Protein AF-A0A9R0AST0-F1 (afdb_monomer)

Nearest PDB structures (foldseek):
  5uf8-assembly4_D  TM=5.435E-01  e=3.064E-01  Candida albicans SC5314
  8sdw-assembly1_A  TM=5.029E-01  e=1.742E-01  Homo sapiens
  1e0s-assembly1_A  TM=3.111E-01  e=1.855E-01  Homo sapiens
  4ylg-assembly1_B  TM=3.002E-01  e=4.463E-01  Entamoeba histolytica HM-1:IMSS
  1moz-assembly2_B  TM=3.018E-01  e=1.144E+00  Saccharomyces cerevisiae

Structure (mmCIF, N/CA/C/O backbone):
data_AF-A0A9R0AST0-F1
#
_entry.id   AF-A0A9R0AST0-F1
#
loop_
_atom_site.group_PDB
_atom_site.id
_atom_site.type_symbol
_atom_site.label_atom_id
_atom_site.label_alt_id
_atom_site.label_comp_id
_atom_site.label_asym_id
_atom_site.label_entity_id
_atom_site.label_seq_id
_atom_site.pdbx_PDB_ins_code
_atom_site.Cartn_x
_atom_site.Cartn_y
_atom_site.Cartn_z
_atom_site.occupancy
_atom_site.B_iso_or_equiv
_atom_site.auth_seq_id
_atom_site.auth_comp_id
_atom_site.auth_asym_id
_atom_site.auth_atom_id
_atom_site.pdbx_PDB_model_num
ATOM 1 N N . MET A 1 1 ? 65.823 15.534 19.096 1.00 45.59 1 MET A N 1
ATOM 2 C CA . MET A 1 1 ? 64.542 15.985 19.673 1.00 45.59 1 MET A CA 1
ATOM 3 C C . MET A 1 1 ? 63.883 14.774 20.295 1.00 45.59 1 MET A C 1
ATOM 5 O O . MET A 1 1 ? 63.333 13.946 19.584 1.00 45.59 1 MET A O 1
ATOM 9 N N . GLU A 1 2 ? 64.078 14.632 21.602 1.00 42.78 2 GLU A N 1
ATOM 10 C CA . GLU A 1 2 ? 63.344 13.713 22.469 1.00 42.78 2 GLU A CA 1
ATOM 11 C C . GLU A 1 2 ? 61.898 14.189 22.607 1.00 42.78 2 GLU A C 1
ATOM 13 O O . GLU A 1 2 ? 61.666 15.382 22.801 1.00 42.78 2 GLU A O 1
ATOM 18 N N . ILE A 1 3 ? 60.947 13.257 22.581 1.00 51.22 3 ILE A N 1
ATOM 19 C CA . ILE A 1 3 ? 59.681 13.426 23.291 1.00 51.22 3 ILE A CA 1
ATOM 20 C C . ILE A 1 3 ? 59.431 12.164 24.116 1.00 51.22 3 ILE A C 1
ATOM 22 O O . ILE A 1 3 ? 59.147 11.086 23.602 1.00 51.22 3 ILE A O 1
ATOM 26 N N . THR A 1 4 ? 59.620 12.315 25.421 1.00 40.03 4 THR A N 1
ATOM 27 C CA . THR A 1 4 ? 59.198 11.367 26.448 1.00 40.03 4 THR A CA 1
ATOM 28 C C . THR A 1 4 ? 57.726 11.629 26.763 1.00 40.03 4 THR A C 1
ATOM 30 O O . THR A 1 4 ? 57.331 12.775 26.979 1.00 40.03 4 THR A O 1
ATOM 33 N N . ALA A 1 5 ? 56.905 10.583 26.771 1.00 48.91 5 ALA A N 1
ATOM 34 C CA . ALA A 1 5 ? 55.546 10.624 27.294 1.00 48.91 5 ALA A CA 1
ATOM 35 C C . ALA A 1 5 ? 55.438 9.539 28.368 1.00 48.91 5 ALA A C 1
ATOM 37 O O . ALA A 1 5 ? 55.473 8.344 28.075 1.00 48.91 5 ALA A O 1
ATOM 38 N N . GLY A 1 6 ? 55.390 9.984 29.624 1.00 42.19 6 GLY A N 1
ATOM 39 C CA . GLY A 1 6 ? 55.163 9.141 30.792 1.00 42.19 6 GLY A CA 1
ATOM 40 C C . GLY A 1 6 ? 53.684 8.763 30.976 1.00 42.19 6 GLY A C 1
ATOM 41 O O . GLY A 1 6 ? 52.812 9.339 30.323 1.00 42.19 6 GLY A O 1
ATOM 42 N N . PRO A 1 7 ? 53.397 7.788 31.857 1.00 52.72 7 PRO A N 1
ATOM 43 C CA . PRO A 1 7 ? 52.193 6.967 31.801 1.00 52.72 7 PRO A CA 1
ATOM 44 C C . PRO A 1 7 ? 51.160 7.341 32.872 1.00 52.72 7 PRO A C 1
ATOM 46 O O . PRO A 1 7 ? 51.516 7.828 33.940 1.00 52.72 7 PRO A O 1
ATOM 49 N N . ALA A 1 8 ? 49.891 7.008 32.637 1.00 34.75 8 ALA A N 1
ATOM 50 C CA . ALA A 1 8 ? 48.929 6.694 33.694 1.00 34.75 8 ALA A CA 1
ATOM 51 C C . ALA A 1 8 ? 47.654 6.104 33.082 1.00 34.75 8 ALA A C 1
ATOM 53 O O . ALA A 1 8 ? 47.016 6.733 32.245 1.00 34.75 8 ALA A O 1
ATOM 54 N N . SER A 1 9 ? 47.240 4.925 33.539 1.00 45.75 9 SER A N 1
ATOM 55 C CA . SER A 1 9 ? 46.063 4.816 34.412 1.00 45.75 9 SER A CA 1
ATOM 56 C C . SER A 1 9 ? 45.643 3.352 34.525 1.00 45.75 9 SER A C 1
ATOM 58 O O . SER A 1 9 ? 45.137 2.745 33.583 1.00 45.75 9 SER A O 1
ATOM 60 N N . ALA A 1 10 ? 45.885 2.787 35.706 1.00 47.44 10 ALA A N 1
ATOM 61 C CA . ALA A 1 10 ? 45.383 1.491 36.117 1.00 47.44 10 ALA A CA 1
ATOM 62 C C . ALA A 1 10 ? 43.924 1.624 36.578 1.00 47.44 10 ALA A C 1
ATOM 64 O O . ALA A 1 10 ? 43.611 2.411 37.470 1.00 47.44 10 ALA A O 1
ATOM 65 N N . ARG A 1 11 ? 43.043 0.804 36.012 1.00 43.44 11 ARG A N 1
ATOM 66 C CA . ARG A 1 11 ? 41.749 0.410 36.586 1.00 43.44 11 ARG A CA 1
ATOM 67 C C . ARG A 1 11 ? 41.629 -1.078 36.258 1.00 43.44 11 ARG A C 1
ATOM 69 O O . ARG A 1 11 ? 41.592 -1.433 35.092 1.00 43.44 11 ARG A O 1
ATOM 76 N N . GLY A 1 12 ? 41.766 -2.004 37.197 1.00 38.84 12 GLY A N 1
ATOM 77 C CA . GLY A 1 12 ? 41.092 -2.045 38.489 1.00 38.84 12 GLY A CA 1
ATOM 78 C C . GLY A 1 12 ? 39.993 -3.093 38.357 1.00 38.84 12 GLY A C 1
ATOM 79 O O . GLY A 1 12 ? 38.861 -2.752 38.036 1.00 38.84 12 GLY A O 1
ATOM 80 N N . VAL A 1 13 ? 40.375 -4.365 38.506 1.00 42.09 13 VAL A N 1
ATOM 81 C CA . VAL A 1 13 ? 39.456 -5.504 38.624 1.00 42.09 13 VAL A CA 1
ATOM 82 C C . VAL A 1 13 ? 38.550 -5.258 39.822 1.00 42.09 13 VAL A C 1
ATOM 84 O O . VAL A 1 13 ? 39.048 -5.026 40.922 1.00 42.09 13 VAL A O 1
ATOM 87 N N . VAL A 1 14 ? 37.240 -5.355 39.617 1.00 40.81 14 VAL A N 1
ATOM 88 C CA . VAL A 1 14 ? 36.287 -5.577 40.704 1.00 40.81 14 VAL A CA 1
ATOM 89 C C . VAL A 1 14 ? 35.381 -6.720 40.271 1.00 40.81 14 VAL A C 1
ATOM 91 O O . VAL A 1 14 ? 34.452 -6.543 39.486 1.00 40.81 14 VAL A O 1
ATOM 94 N N . SER A 1 15 ? 35.720 -7.915 40.751 1.00 43.38 15 SER A N 1
ATOM 95 C CA . SER A 1 15 ? 34.771 -9.010 40.918 1.00 43.38 15 SER A CA 1
ATOM 96 C C . SER A 1 15 ? 33.676 -8.535 41.868 1.00 43.38 15 SER A C 1
ATOM 98 O O . SER A 1 15 ? 34.002 -7.966 42.907 1.00 43.38 15 SER A O 1
ATOM 100 N N . MET A 1 16 ? 32.406 -8.769 41.543 1.00 37.59 16 MET A N 1
ATOM 101 C CA . MET A 1 16 ? 31.354 -8.736 42.556 1.00 37.59 16 MET A CA 1
ATOM 102 C C . MET A 1 16 ? 30.862 -10.157 42.787 1.00 37.59 16 MET A C 1
ATOM 104 O O . MET A 1 16 ? 30.296 -10.815 41.916 1.00 37.59 16 MET A O 1
ATOM 108 N N . GLU A 1 17 ? 31.214 -10.613 43.977 1.00 41.22 17 GLU A N 1
ATOM 109 C CA . GLU A 1 17 ? 30.806 -11.825 44.654 1.00 41.22 17 GLU A CA 1
ATOM 110 C C . GLU A 1 17 ? 29.286 -11.976 44.832 1.00 41.22 17 GLU A C 1
ATOM 112 O O . GLU A 1 17 ? 28.520 -11.020 44.946 1.00 41.22 17 GLU A O 1
ATOM 117 N N . ILE A 1 18 ? 28.877 -13.240 44.877 1.00 45.78 18 ILE A N 1
ATOM 118 C CA . ILE A 1 18 ? 27.536 -13.732 45.187 1.00 45.78 18 ILE A CA 1
ATOM 119 C C . ILE A 1 18 ? 27.316 -13.615 46.703 1.00 45.78 18 ILE A C 1
ATOM 121 O O . ILE A 1 18 ? 28.150 -14.133 47.451 1.00 45.78 18 ILE A O 1
ATOM 125 N N . PRO A 1 19 ? 26.188 -13.075 47.198 1.00 37.09 19 PRO A N 1
ATOM 126 C CA . PRO A 1 19 ? 25.804 -13.295 48.580 1.00 37.09 19 PRO A CA 1
ATOM 127 C C . PRO A 1 19 ? 25.175 -14.678 48.739 1.00 37.09 19 PRO A C 1
ATOM 129 O O . PRO A 1 19 ? 24.189 -15.052 48.103 1.00 37.09 19 PRO A O 1
ATOM 132 N N . SER A 1 20 ? 25.820 -15.428 49.613 1.00 35.47 20 SER A N 1
ATOM 133 C CA . SER A 1 20 ? 25.514 -16.759 50.093 1.00 35.47 20 SER A CA 1
ATOM 134 C C . SER A 1 20 ? 24.158 -16.894 50.785 1.00 35.47 20 SER A C 1
ATOM 136 O O . SER A 1 20 ? 23.703 -16.047 51.547 1.00 35.47 20 SER A O 1
ATOM 138 N N . ARG A 1 21 ? 23.603 -18.080 50.562 1.00 43.03 21 ARG A N 1
ATOM 139 C CA . ARG A 1 21 ? 22.536 -18.776 51.277 1.00 43.03 21 ARG A CA 1
ATOM 140 C C . ARG A 1 21 ? 22.778 -18.838 52.800 1.00 43.03 21 ARG A C 1
ATOM 142 O O . ARG A 1 21 ? 23.856 -19.247 53.222 1.00 43.03 21 ARG A O 1
ATOM 149 N N . GLY A 1 22 ? 21.729 -18.580 53.586 1.00 33.09 22 GLY A N 1
ATOM 150 C CA . GLY A 1 22 ? 21.589 -18.975 54.999 1.00 33.09 22 GLY A CA 1
ATOM 151 C C . GLY A 1 22 ? 20.968 -17.868 55.859 1.00 33.09 22 GLY A C 1
ATOM 152 O O . GLY A 1 22 ? 21.351 -16.720 55.710 1.00 33.09 22 GLY A O 1
ATOM 153 N N . ALA A 1 23 ? 20.053 -18.083 56.800 1.00 33.38 23 ALA A N 1
ATOM 154 C CA . ALA A 1 23 ? 19.147 -19.165 57.195 1.00 33.38 23 ALA A CA 1
ATOM 155 C C . ALA A 1 23 ? 18.273 -18.581 58.338 1.00 33.38 23 ALA A C 1
ATOM 157 O O . ALA A 1 23 ? 18.669 -17.587 58.947 1.00 33.38 23 ALA A O 1
ATOM 158 N N . LEU A 1 24 ? 17.193 -19.298 58.690 1.00 33.19 24 LEU A N 1
ATOM 159 C CA . LEU A 1 24 ? 16.288 -19.134 59.853 1.00 33.19 24 LEU A CA 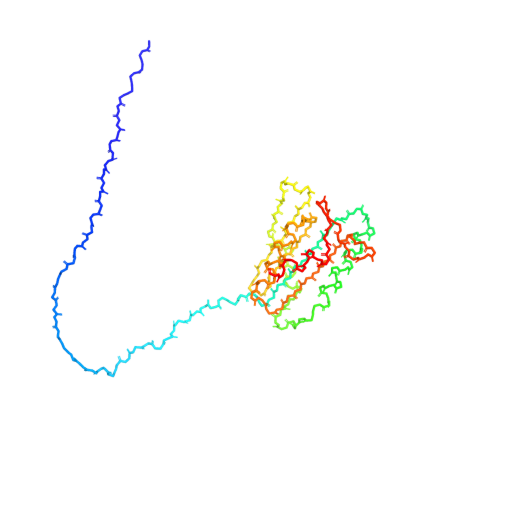1
ATOM 160 C C . LEU A 1 24 ? 15.126 -18.138 59.610 1.00 33.19 24 LEU A C 1
ATOM 162 O O . LEU A 1 24 ? 15.359 -17.024 59.175 1.00 33.19 24 LEU A O 1
ATOM 166 N N . ALA A 1 25 ? 13.848 -18.454 59.836 1.00 37.28 25 ALA A N 1
ATOM 167 C CA . ALA A 1 25 ? 13.246 -19.432 60.738 1.00 37.28 25 ALA A CA 1
ATOM 168 C C . ALA A 1 25 ? 12.021 -20.130 60.112 1.00 37.28 25 ALA A C 1
ATOM 170 O O . ALA A 1 25 ? 11.404 -19.635 59.172 1.00 37.28 25 ALA A O 1
ATOM 171 N N . ALA A 1 26 ? 11.734 -21.312 60.647 1.00 37.25 26 ALA A N 1
ATOM 172 C CA . ALA A 1 26 ? 10.637 -22.196 60.290 1.00 37.25 26 ALA A CA 1
ATOM 173 C C . ALA A 1 26 ? 9.355 -21.890 61.093 1.00 37.25 26 ALA A C 1
ATOM 175 O O . ALA A 1 26 ? 9.436 -21.177 62.091 1.00 37.25 26 ALA A O 1
ATOM 176 N N . VAL A 1 27 ? 8.272 -22.561 60.664 1.00 39.84 27 VAL A N 1
ATOM 177 C CA . VAL A 1 27 ? 6.984 -22.870 61.335 1.00 39.84 27 VAL A CA 1
ATOM 178 C C . VAL A 1 27 ? 6.021 -21.689 61.551 1.00 39.84 27 VAL A C 1
ATOM 180 O O . VAL A 1 27 ? 6.460 -20.604 61.897 1.00 39.84 27 VAL A O 1
ATOM 183 N N . GLU A 1 28 ? 4.700 -21.773 61.378 1.00 40.69 28 GLU A N 1
ATOM 184 C CA . GLU A 1 28 ? 3.726 -22.825 61.033 1.00 40.69 28 GLU A CA 1
ATOM 185 C C . GLU A 1 28 ? 2.363 -22.121 60.808 1.00 40.69 28 GLU A C 1
ATOM 187 O O . GLU A 1 28 ? 2.176 -21.055 61.389 1.00 40.69 28 GLU A O 1
ATOM 192 N N . GLU A 1 29 ? 1.467 -22.744 60.018 1.00 37.47 29 GLU A N 1
ATOM 193 C CA . GLU A 1 29 ? -0.020 -22.681 60.098 1.00 37.47 29 GLU A CA 1
ATOM 194 C C . GLU A 1 29 ? -0.717 -21.301 59.954 1.00 37.47 29 GLU A C 1
ATOM 196 O O . GLU A 1 29 ? -0.221 -20.271 60.379 1.00 37.47 29 GLU A O 1
ATOM 201 N N . ASP A 1 30 ? -1.922 -21.109 59.431 1.00 37.22 30 ASP A N 1
ATOM 202 C CA . ASP A 1 30 ? -2.944 -21.829 58.668 1.00 37.22 30 ASP A CA 1
ATOM 203 C C . ASP A 1 30 ? -4.040 -20.746 58.444 1.00 37.22 30 ASP A C 1
ATOM 205 O O . ASP A 1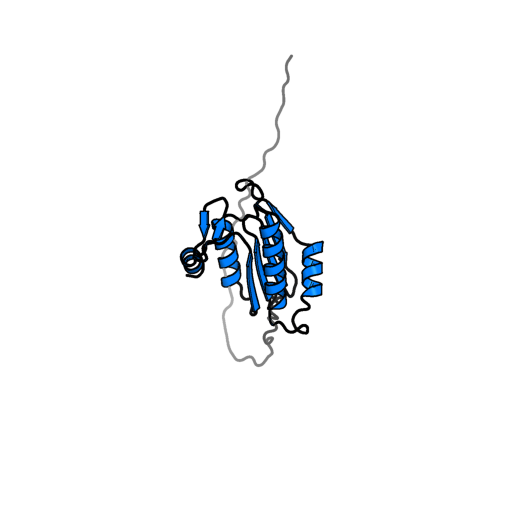 30 ? -4.251 -19.901 59.314 1.00 37.22 30 ASP A O 1
ATOM 209 N N . GLU A 1 31 ? -4.666 -20.731 57.266 1.00 38.84 31 GLU A N 1
ATOM 210 C CA . GLU A 1 31 ? -5.861 -19.954 56.855 1.00 38.84 31 GLU A CA 1
ATOM 211 C C . GLU A 1 31 ? -5.925 -18.411 57.058 1.00 38.84 31 GLU A C 1
ATOM 213 O O . GLU A 1 31 ? -6.293 -17.868 58.101 1.00 38.84 31 GLU A O 1
ATOM 218 N N . ASP A 1 32 ? -5.707 -17.702 55.944 1.00 37.66 32 ASP A N 1
ATOM 219 C CA . ASP A 1 32 ? -6.033 -16.291 55.690 1.00 37.66 32 ASP A CA 1
ATOM 220 C C . ASP A 1 32 ? -7.463 -16.143 55.123 1.00 37.66 32 ASP A C 1
ATOM 222 O O . ASP A 1 32 ? -7.811 -16.835 54.163 1.00 37.66 32 ASP A O 1
ATOM 226 N N . PRO A 1 33 ? -8.281 -15.190 55.612 1.00 47.59 33 PRO A N 1
ATOM 227 C CA . PRO A 1 33 ? -9.307 -14.581 54.782 1.00 47.59 33 PRO A CA 1
ATOM 228 C C . PRO A 1 33 ? -9.061 -13.069 54.730 1.00 47.59 33 PRO A C 1
ATOM 230 O O . PRO A 1 33 ? -9.667 -12.299 55.479 1.00 47.59 33 PRO A O 1
ATOM 233 N N . GLY A 1 34 ? -8.156 -12.621 53.860 1.00 36.31 34 GLY A N 1
ATOM 234 C CA . GLY A 1 34 ? -7.738 -11.226 53.869 1.00 36.31 34 GLY A CA 1
ATOM 235 C C . GLY A 1 34 ? -7.035 -10.753 52.604 1.00 36.31 34 GLY A C 1
ATOM 236 O O . GLY A 1 34 ? -5.842 -10.502 52.615 1.00 36.31 34 GLY A O 1
ATOM 237 N N . GLN A 1 35 ? -7.822 -10.472 51.560 1.00 49.22 35 GLN A N 1
ATOM 238 C CA . GLN A 1 35 ? -7.519 -9.456 50.540 1.00 49.22 35 GLN A CA 1
ATOM 239 C C . GLN A 1 35 ? -6.160 -9.579 49.828 1.00 49.22 35 GLN A C 1
ATOM 241 O O . GLN A 1 35 ? -5.182 -8.935 50.193 1.00 49.22 35 GLN A O 1
ATOM 246 N N . THR A 1 36 ? -6.141 -10.232 48.669 1.00 31.09 36 THR A N 1
ATOM 247 C CA . THR A 1 36 ? -5.123 -9.939 47.653 1.00 31.09 36 THR A CA 1
ATOM 248 C C . THR A 1 36 ? -5.780 -9.751 46.296 1.00 31.09 36 THR A C 1
ATOM 250 O O . THR A 1 36 ? -6.108 -10.692 45.586 1.00 31.09 36 THR A O 1
ATOM 253 N N . SER A 1 37 ? -6.003 -8.472 45.980 1.00 37.31 37 SER A N 1
ATOM 254 C CA . SER A 1 37 ? -5.783 -7.898 44.650 1.00 37.31 37 SER A CA 1
ATOM 255 C C . SER A 1 37 ? -6.110 -8.828 43.479 1.00 37.31 37 SER A C 1
ATOM 257 O O . SER A 1 37 ? -5.215 -9.385 42.841 1.00 37.31 37 SER A O 1
ATOM 259 N N . THR A 1 38 ? -7.404 -8.938 43.176 1.00 37.59 38 THR A N 1
ATOM 260 C CA . THR A 1 38 ? -7.902 -9.253 41.837 1.00 37.59 38 THR A CA 1
ATOM 261 C C . THR A 1 38 ? -7.177 -8.374 40.824 1.00 37.59 38 THR A C 1
ATOM 263 O O . THR A 1 38 ? -7.449 -7.185 40.710 1.00 37.59 38 THR A O 1
ATOM 266 N N . GLU A 1 39 ? -6.193 -8.965 40.156 1.00 44.69 39 GLU A N 1
ATOM 267 C CA . GLU A 1 39 ? -6.065 -8.951 38.702 1.00 44.69 39 GLU A CA 1
ATOM 268 C C . GLU A 1 39 ? -6.317 -7.609 37.996 1.00 44.69 39 GLU A C 1
ATOM 270 O O . GLU A 1 39 ? -6.914 -7.563 36.929 1.00 44.69 39 GLU A O 1
ATOM 275 N N . GLU A 1 40 ? -5.745 -6.512 38.485 1.00 43.09 40 GLU A N 1
ATOM 276 C CA . GLU A 1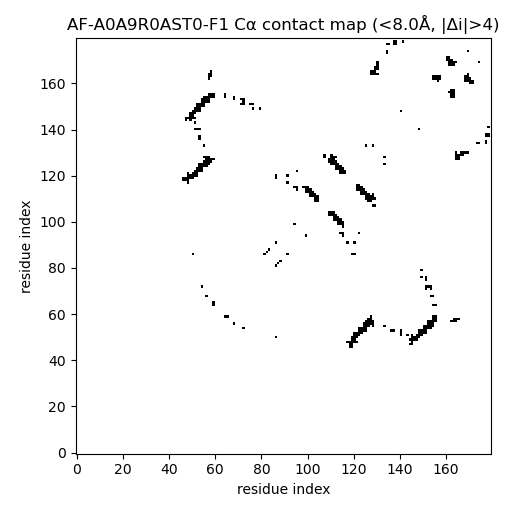 40 ? -5.440 -5.361 37.630 1.00 43.09 40 GLU A CA 1
ATOM 277 C C . GLU A 1 40 ? -4.066 -5.550 36.978 1.00 43.09 40 GLU A C 1
ATOM 279 O O . GLU A 1 40 ? -3.224 -4.656 36.932 1.00 43.09 40 GLU A O 1
ATOM 284 N N . ARG A 1 41 ? -3.860 -6.715 36.347 1.00 42.41 41 ARG A N 1
ATOM 285 C CA . ARG A 1 41 ? -3.066 -6.729 35.119 1.00 42.41 41 ARG A CA 1
ATOM 286 C C . ARG A 1 41 ? -3.983 -6.190 34.032 1.00 42.41 41 ARG A C 1
ATOM 288 O O . ARG A 1 41 ? -4.400 -6.915 33.133 1.00 42.41 41 ARG A O 1
ATOM 295 N N . LEU A 1 42 ? -4.255 -4.887 34.125 1.00 47.38 42 LEU A N 1
ATOM 296 C CA . LEU A 1 42 ? -4.516 -4.052 32.970 1.00 47.38 42 LEU A CA 1
ATOM 297 C C . LEU A 1 42 ? -3.272 -4.197 32.097 1.00 47.38 42 LEU A C 1
ATOM 299 O O . LEU A 1 42 ? -2.339 -3.399 32.124 1.00 47.38 42 LEU A O 1
ATOM 303 N N . GLN A 1 43 ? -3.245 -5.288 31.331 1.00 45.94 43 GLN A N 1
ATOM 304 C CA . GLN A 1 43 ? -2.695 -5.236 30.007 1.00 45.94 43 GLN A CA 1
ATOM 305 C C . GLN A 1 43 ? -3.444 -4.062 29.396 1.00 45.94 43 GLN A C 1
ATOM 307 O O . GLN A 1 43 ? -4.596 -4.170 28.986 1.00 45.94 43 GLN A O 1
ATOM 312 N N . SER A 1 44 ? -2.787 -2.914 29.354 1.00 46.06 44 SER A N 1
ATOM 313 C CA . SER A 1 44 ? -2.856 -2.112 28.159 1.00 46.06 44 SER A CA 1
ATOM 314 C C . SER A 1 44 ? -2.441 -3.049 27.024 1.00 46.06 44 SER A C 1
ATOM 316 O O . SER A 1 44 ? -1.306 -3.042 26.553 1.00 46.06 44 SER A O 1
ATOM 318 N N . THR A 1 45 ? -3.373 -3.901 26.581 1.00 48.69 45 THR A N 1
ATOM 319 C CA . THR A 1 45 ? -3.449 -4.281 25.188 1.00 48.69 45 THR A CA 1
ATOM 320 C C . THR A 1 45 ? -3.660 -2.938 24.519 1.00 48.69 45 THR A C 1
ATOM 322 O O . THR A 1 45 ? -4.782 -2.443 24.389 1.00 48.69 45 THR A O 1
ATOM 325 N N . SER A 1 46 ? -2.534 -2.263 24.258 1.00 51.88 46 SER A N 1
ATOM 326 C CA . SER A 1 46 ? -2.412 -1.244 23.236 1.00 51.88 46 SER A CA 1
ATOM 327 C C . SER A 1 46 ? -3.375 -1.680 22.156 1.00 51.88 46 SER A C 1
ATOM 329 O O . SER A 1 46 ? -3.326 -2.844 21.766 1.00 51.88 46 SER A O 1
ATOM 331 N N . ARG A 1 47 ? -4.342 -0.831 21.812 1.00 50.75 47 ARG A N 1
ATOM 332 C CA . ARG A 1 47 ? -5.288 -1.123 20.740 1.00 50.75 47 ARG A CA 1
ATOM 333 C C . ARG A 1 47 ? -4.413 -1.276 19.498 1.00 50.75 47 ARG A C 1
ATOM 335 O O . ARG A 1 47 ? -4.075 -0.286 18.865 1.00 50.75 47 ARG A O 1
ATOM 342 N N . GLN A 1 48 ? -3.888 -2.478 19.263 1.00 60.75 48 GLN A N 1
ATOM 343 C CA . GLN A 1 48 ? -3.089 -2.770 18.096 1.00 60.75 48 GLN A CA 1
ATOM 344 C C . GLN A 1 48 ? -4.055 -2.561 16.943 1.00 60.75 48 GLN A C 1
ATOM 346 O O . GLN A 1 48 ? -5.163 -3.096 16.987 1.00 60.75 48 GLN A O 1
ATOM 351 N N . GLY A 1 49 ? -3.673 -1.688 16.009 1.00 67.00 49 GLY A N 1
ATOM 352 C CA . GLY A 1 49 ? -4.537 -1.257 14.920 1.00 67.00 49 GLY A CA 1
ATOM 353 C C . GLY A 1 49 ? -5.298 -2.439 14.329 1.00 67.00 49 GLY A C 1
ATOM 354 O O . GLY A 1 49 ? -4.704 -3.437 13.933 1.00 67.00 49 GLY A O 1
ATOM 355 N N . ASN A 1 50 ? -6.627 -2.341 14.313 1.00 86.25 50 ASN A N 1
ATOM 356 C CA . ASN A 1 50 ? -7.493 -3.415 13.823 1.00 86.25 50 ASN A CA 1
ATOM 357 C C . ASN A 1 50 ? -7.426 -3.560 12.294 1.00 86.25 50 ASN A C 1
ATOM 359 O O . ASN A 1 50 ? -8.006 -4.499 11.742 1.00 86.25 50 ASN A O 1
ATOM 363 N N . PHE A 1 51 ? -6.752 -2.622 11.627 1.00 92.56 51 PHE A N 1
ATOM 364 C CA . PHE A 1 51 ? -6.704 -2.488 10.186 1.00 92.56 51 PHE A CA 1
ATOM 365 C C . PHE A 1 51 ? -5.260 -2.514 9.689 1.00 92.56 51 PHE A C 1
ATOM 367 O O . PHE A 1 51 ? -4.399 -1.801 10.207 1.00 92.56 51 PHE A O 1
ATOM 374 N N . TYR A 1 52 ? -5.022 -3.281 8.629 1.00 94.62 52 TYR A N 1
ATOM 375 C CA . TYR A 1 52 ? -3.746 -3.316 7.925 1.00 94.62 52 TYR A CA 1
ATOM 376 C C . TYR A 1 52 ? -3.986 -3.176 6.424 1.00 94.62 52 TYR A C 1
ATOM 378 O O . TYR A 1 52 ? -4.752 -3.930 5.827 1.00 94.62 52 TYR A O 1
ATOM 386 N N . MET A 1 53 ? -3.302 -2.232 5.791 1.00 95.19 53 MET A N 1
ATOM 387 C CA . MET A 1 53 ? -3.356 -2.012 4.353 1.00 95.19 53 MET A CA 1
ATOM 388 C C . MET A 1 53 ? -1.963 -2.128 3.736 1.00 95.19 53 MET A C 1
ATOM 390 O O . MET 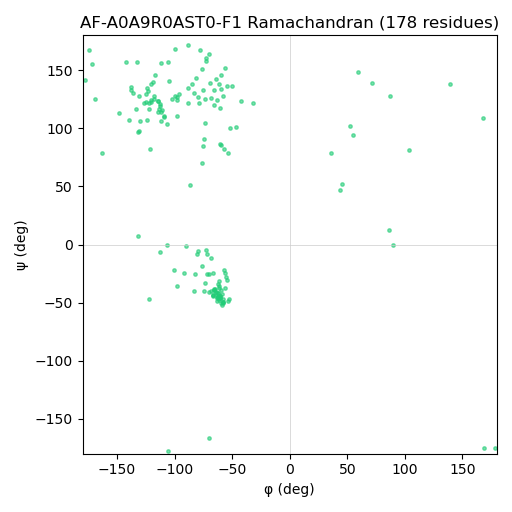A 1 53 ? -1.061 -1.361 4.067 1.00 95.19 53 MET A O 1
ATOM 394 N N . LEU A 1 54 ? -1.810 -3.051 2.789 1.00 96.44 54 LEU A N 1
ATOM 395 C CA . LEU A 1 54 ? -0.619 -3.210 1.962 1.00 96.44 54 LEU A CA 1
ATOM 396 C C . LEU A 1 54 ? -0.958 -2.867 0.509 1.00 96.44 54 LEU A C 1
ATOM 398 O O . LEU A 1 54 ? -1.817 -3.494 -0.110 1.00 96.44 54 LEU A O 1
ATOM 402 N N . ILE A 1 55 ? -0.264 -1.882 -0.054 1.00 95.50 55 ILE A N 1
ATOM 403 C CA . ILE A 1 55 ? -0.378 -1.496 -1.462 1.00 95.50 55 ILE A CA 1
ATOM 404 C C . ILE A 1 55 ? 0.950 -1.789 -2.147 1.00 95.50 55 ILE A C 1
ATOM 406 O O . ILE A 1 55 ? 1.988 -1.264 -1.758 1.00 95.50 55 ILE A O 1
ATOM 410 N N . VAL A 1 56 ? 0.925 -2.593 -3.201 1.00 94.00 56 VAL A N 1
ATOM 411 C CA . VAL A 1 56 ? 2.104 -2.966 -3.979 1.00 94.00 56 VAL A CA 1
ATOM 412 C C . VAL A 1 56 ? 2.012 -2.319 -5.350 1.00 94.00 56 VAL A C 1
ATOM 414 O O . VAL A 1 56 ? 1.125 -2.639 -6.132 1.00 94.00 56 VAL A O 1
ATOM 417 N N . ILE A 1 57 ? 2.936 -1.415 -5.654 1.00 92.31 57 ILE A N 1
ATOM 418 C CA . ILE A 1 57 ? 3.057 -0.740 -6.944 1.00 92.31 57 ILE A CA 1
ATOM 419 C C . ILE A 1 57 ? 4.266 -1.325 -7.673 1.00 92.31 57 ILE A C 1
ATOM 421 O O . ILE A 1 57 ? 5.408 -1.017 -7.337 1.00 92.31 57 ILE A O 1
ATOM 425 N N . GLY A 1 58 ? 4.015 -2.186 -8.657 1.00 87.56 58 GLY A N 1
ATOM 426 C CA . GLY A 1 58 ? 5.037 -2.802 -9.502 1.00 87.56 58 GLY A CA 1
ATOM 427 C C . GLY A 1 58 ? 5.697 -1.820 -10.474 1.00 87.56 58 GLY A C 1
ATOM 428 O O . GLY A 1 58 ? 5.567 -0.600 -10.361 1.00 87.56 58 GLY A O 1
ATOM 429 N N . GLU A 1 59 ? 6.426 -2.353 -11.455 1.00 81.75 59 GLU A N 1
ATOM 430 C CA . GLU A 1 59 ? 7.128 -1.522 -12.432 1.00 81.75 59 GLU A CA 1
ATOM 431 C C . GLU A 1 59 ? 6.154 -0.781 -13.362 1.00 81.75 59 GLU A C 1
ATOM 433 O O . GLU A 1 59 ? 5.320 -1.389 -14.035 1.00 81.75 59 GLU A O 1
ATOM 438 N N . ILE A 1 60 ? 6.301 0.545 -13.439 1.00 84.12 60 ILE A N 1
ATOM 439 C CA . ILE A 1 60 ? 5.536 1.420 -14.332 1.00 84.12 60 ILE A CA 1
ATOM 440 C C . ILE A 1 60 ? 6.478 1.928 -15.425 1.00 84.12 60 ILE A C 1
ATOM 442 O O . ILE A 1 60 ? 7.359 2.745 -15.160 1.00 84.12 60 ILE A O 1
ATOM 446 N N . ALA A 1 61 ? 6.282 1.456 -16.654 1.00 80.75 61 ALA A N 1
ATOM 447 C CA . ALA A 1 61 ? 7.079 1.835 -17.820 1.00 80.75 61 ALA A CA 1
ATOM 448 C C . ALA A 1 61 ? 6.390 2.886 -18.709 1.00 80.75 61 ALA A C 1
ATOM 450 O O . ALA A 1 61 ? 7.060 3.585 -19.466 1.00 80.75 61 ALA A O 1
ATOM 451 N N . THR A 1 62 ? 5.059 3.010 -18.637 1.00 86.12 62 THR A N 1
ATOM 452 C CA . THR A 1 62 ? 4.276 3.919 -19.495 1.00 86.12 62 THR A CA 1
ATOM 453 C C . THR A 1 62 ? 3.267 4.751 -18.704 1.00 86.12 62 THR A C 1
ATOM 455 O O . THR A 1 62 ? 2.810 4.355 -17.632 1.00 86.12 62 THR A O 1
ATOM 458 N N . GLU A 1 63 ? 2.858 5.895 -19.259 1.00 88.50 63 GLU A N 1
ATOM 459 C CA . GLU A 1 63 ? 1.821 6.750 -18.661 1.00 88.50 63 GLU A CA 1
ATOM 460 C C . GLU A 1 63 ? 0.463 6.034 -18.556 1.00 88.50 63 GLU A C 1
ATOM 462 O O . GLU A 1 63 ? -0.256 6.193 -17.572 1.00 88.50 63 GLU A O 1
ATOM 467 N N . ASN A 1 64 ? 0.137 5.162 -19.515 1.00 87.06 64 ASN A N 1
ATOM 468 C CA . ASN A 1 64 ? -1.086 4.363 -19.457 1.00 87.06 64 ASN A CA 1
ATOM 469 C C . ASN A 1 64 ? -1.071 3.364 -18.284 1.00 87.06 64 ASN A C 1
ATOM 471 O O . ASN A 1 64 ? -2.083 3.175 -17.606 1.00 87.06 64 ASN A O 1
ATOM 475 N N . GLN A 1 65 ? 0.087 2.757 -18.001 1.00 85.69 65 GLN A N 1
ATOM 476 C CA . GLN A 1 65 ? 0.260 1.906 -16.821 1.00 85.69 65 GLN A CA 1
ATOM 477 C C . GLN A 1 65 ? 0.141 2.716 -15.528 1.00 85.69 65 GLN A C 1
ATOM 479 O O . GLN A 1 65 ? -0.494 2.245 -14.592 1.00 85.69 65 GLN A O 1
ATOM 484 N N . LEU A 1 66 ? 0.668 3.945 -15.484 1.00 89.06 66 LEU A N 1
ATOM 485 C CA . LEU A 1 66 ? 0.489 4.839 -14.336 1.00 89.06 66 LEU A CA 1
ATOM 486 C C . LEU A 1 66 ? -0.991 5.160 -14.096 1.00 89.06 66 LEU A C 1
ATOM 488 O O . LEU A 1 66 ? -1.469 5.089 -12.964 1.00 89.06 66 LEU A O 1
ATOM 492 N N . HIS A 1 67 ? -1.727 5.489 -15.159 1.00 90.06 67 HIS A N 1
ATOM 493 C CA . HIS A 1 67 ? -3.155 5.774 -15.064 1.00 90.06 67 HIS A CA 1
ATOM 494 C C . HIS A 1 67 ? -3.946 4.550 -14.587 1.00 90.06 67 HIS A C 1
ATOM 496 O O . HIS A 1 67 ? -4.770 4.654 -13.679 1.00 90.06 67 HIS A O 1
ATOM 502 N N . THR A 1 68 ? -3.644 3.379 -15.150 1.00 87.94 68 THR A N 1
ATOM 503 C CA . THR A 1 68 ? -4.250 2.104 -14.746 1.00 87.94 68 THR A CA 1
ATOM 504 C C . THR A 1 68 ? -3.948 1.794 -13.283 1.00 87.94 68 THR A C 1
ATOM 506 O O . THR A 1 68 ? -4.856 1.447 -12.531 1.00 87.94 68 THR A O 1
ATOM 509 N N . ALA A 1 69 ? -2.699 1.991 -12.858 1.00 88.94 69 ALA A N 1
ATOM 510 C CA . ALA A 1 69 ? -2.273 1.761 -11.488 1.00 88.94 69 ALA A CA 1
ATOM 511 C C . ALA A 1 69 ? -3.028 2.652 -10.500 1.00 88.94 69 ALA A C 1
ATOM 513 O O . ALA A 1 69 ? -3.570 2.175 -9.506 1.00 88.94 69 ALA A O 1
ATOM 514 N N . ARG A 1 70 ? -3.147 3.943 -10.819 1.00 91.31 70 ARG A N 1
ATOM 515 C CA . ARG A 1 70 ? -3.931 4.890 -10.025 1.00 91.31 70 ARG A CA 1
ATOM 516 C C . ARG A 1 70 ? -5.385 4.449 -9.894 1.00 91.31 70 ARG A C 1
ATOM 518 O O . ARG A 1 70 ? -5.896 4.395 -8.781 1.00 91.31 70 ARG A O 1
ATOM 525 N N . GLN A 1 71 ? -6.037 4.108 -11.005 1.00 91.00 71 GLN A N 1
ATOM 526 C CA . GLN A 1 71 ? -7.422 3.643 -10.960 1.00 91.00 71 GLN A CA 1
ATOM 527 C C . GLN A 1 71 ? -7.567 2.355 -10.147 1.00 91.00 71 GLN A C 1
ATOM 529 O O . GLN A 1 71 ? -8.565 2.185 -9.453 1.00 91.00 71 GLN A O 1
ATOM 534 N N . HIS A 1 72 ? -6.601 1.438 -10.236 1.00 89.50 72 HIS A N 1
ATOM 535 C CA . HIS A 1 72 ? -6.646 0.190 -9.486 1.00 89.50 72 HIS A CA 1
ATOM 536 C C . HIS A 1 72 ? -6.514 0.440 -7.983 1.00 89.50 72 HIS A C 1
ATOM 538 O O . HIS A 1 72 ? -7.299 -0.099 -7.209 1.00 89.50 72 HIS A O 1
ATOM 544 N N . ILE A 1 73 ? -5.602 1.326 -7.581 1.00 92.62 73 ILE A N 1
ATOM 545 C CA . ILE A 1 73 ? -5.434 1.727 -6.183 1.00 92.62 73 ILE A CA 1
ATOM 546 C C . ILE A 1 73 ? -6.687 2.428 -5.661 1.00 92.62 73 ILE A C 1
ATOM 548 O O . ILE A 1 73 ? -7.212 2.045 -4.619 1.00 92.62 73 ILE A O 1
ATOM 552 N N . GLU A 1 74 ? -7.217 3.402 -6.404 1.00 92.19 74 GLU A N 1
ATOM 553 C CA . GLU A 1 74 ? -8.443 4.111 -6.025 1.00 92.19 74 GLU A CA 1
ATOM 554 C C . GLU A 1 74 ? -9.630 3.148 -5.883 1.00 92.19 74 GLU A C 1
ATOM 556 O O . GLU A 1 74 ? -10.390 3.251 -4.921 1.00 92.19 74 GLU A O 1
ATOM 561 N N . ARG A 1 75 ? -9.782 2.187 -6.804 1.00 91.31 75 ARG A N 1
ATOM 562 C CA . ARG A 1 75 ? -10.827 1.156 -6.716 1.00 91.31 75 ARG A CA 1
ATOM 563 C C . ARG A 1 75 ? -10.604 0.218 -5.534 1.00 91.31 75 ARG A C 1
ATOM 565 O O . ARG A 1 75 ? -11.566 -0.046 -4.827 1.00 91.31 75 ARG A O 1
ATOM 572 N N . GLY A 1 76 ? -9.373 -0.238 -5.301 1.00 90.56 76 GLY A N 1
ATOM 573 C CA . GLY A 1 76 ? -9.030 -1.138 -4.199 1.00 90.56 76 GLY A CA 1
ATOM 574 C C . GLY A 1 76 ? -9.356 -0.525 -2.839 1.00 90.56 76 GLY A C 1
ATOM 575 O O . GLY A 1 76 ? -10.093 -1.121 -2.059 1.00 90.56 76 GLY A O 1
ATOM 576 N N . ILE A 1 77 ? -8.909 0.714 -2.609 1.00 91.62 77 ILE A N 1
ATOM 577 C CA . ILE A 1 77 ? -9.191 1.465 -1.378 1.00 91.62 77 ILE A CA 1
ATOM 578 C C . ILE A 1 77 ? -10.700 1.702 -1.216 1.00 91.62 77 ILE A C 1
ATOM 580 O O . ILE A 1 77 ? -11.243 1.469 -0.144 1.00 91.62 77 ILE A O 1
ATOM 584 N N . ARG A 1 78 ? -11.410 2.113 -2.279 1.00 89.81 78 ARG A N 1
ATOM 585 C CA . ARG A 1 78 ? -12.866 2.361 -2.221 1.00 89.81 78 ARG A CA 1
ATOM 586 C C . ARG A 1 78 ? -13.710 1.100 -2.068 1.00 89.81 78 ARG A C 1
ATOM 588 O O . ARG A 1 78 ? -14.843 1.192 -1.613 1.00 89.81 78 ARG A O 1
ATOM 595 N N . SER A 1 79 ? -13.199 -0.047 -2.504 1.00 89.44 79 SER A N 1
ATOM 596 C CA . SER A 1 79 ? -13.866 -1.342 -2.346 1.00 89.44 79 SER A CA 1
ATOM 597 C C . SER A 1 79 ? -13.670 -1.948 -0.961 1.00 89.44 79 SER A C 1
ATOM 599 O O . SER A 1 79 ? -14.279 -2.971 -0.658 1.00 89.44 79 SER A O 1
ATOM 601 N N . TRP A 1 80 ? -12.811 -1.345 -0.134 1.00 91.75 80 TRP A N 1
ATOM 602 C CA . TRP A 1 80 ? -12.569 -1.829 1.209 1.00 91.75 80 TRP A CA 1
ATOM 603 C C . TRP A 1 80 ? -13.771 -1.507 2.095 1.00 91.75 80 TRP A C 1
ATOM 605 O O . TRP A 1 80 ? -14.002 -0.358 2.466 1.00 91.75 80 TRP A O 1
ATOM 615 N N . ASP A 1 81 ? -14.558 -2.539 2.387 1.00 84.00 81 ASP A N 1
ATOM 616 C CA . ASP A 1 81 ? -15.762 -2.439 3.205 1.00 84.00 81 ASP A CA 1
ATOM 617 C C . ASP A 1 81 ? -15.384 -2.296 4.685 1.00 84.00 81 ASP A C 1
ATOM 619 O O . ASP A 1 81 ? -15.262 -3.278 5.421 1.00 84.00 81 ASP A O 1
ATOM 623 N N . ILE A 1 82 ? -15.114 -1.057 5.098 1.00 83.88 82 ILE A N 1
ATOM 624 C CA . ILE A 1 82 ? -14.880 -0.686 6.492 1.00 83.88 82 ILE A CA 1
ATOM 625 C C . ILE A 1 82 ? -15.931 0.319 6.933 1.00 83.88 82 ILE A C 1
ATOM 627 O O . ILE A 1 82 ? -16.254 1.276 6.226 1.00 83.88 82 ILE A O 1
ATOM 631 N N . ASN A 1 83 ? -16.407 0.153 8.162 1.00 82.38 83 ASN A N 1
ATOM 632 C CA . ASN A 1 83 ? -17.251 1.146 8.787 1.00 82.38 83 ASN A CA 1
ATOM 633 C C . ASN A 1 83 ? -16.430 2.377 9.205 1.00 82.38 83 ASN A C 1
ATOM 635 O O . ASN A 1 83 ? -15.486 2.274 9.989 1.00 82.38 83 ASN A O 1
ATOM 639 N N . VAL A 1 84 ? -16.846 3.562 8.753 1.00 80.75 84 VAL A N 1
ATOM 640 C CA . VAL A 1 84 ? -16.231 4.850 9.122 1.00 80.75 84 VAL A CA 1
ATOM 641 C C . VAL A 1 84 ? -16.185 5.051 10.644 1.00 80.75 84 VAL A C 1
ATOM 643 O O . VAL A 1 84 ? -15.274 5.703 11.147 1.00 80.75 84 VAL A O 1
ATOM 646 N N . SER A 1 85 ? -17.117 4.460 11.405 1.00 80.81 85 SER A N 1
ATOM 647 C CA . SER A 1 85 ? -17.090 4.522 12.874 1.00 80.81 85 SER A CA 1
ATOM 648 C C . SER A 1 85 ? -15.910 3.779 13.505 1.00 80.81 85 SER A C 1
ATOM 650 O O . SER A 1 85 ? -15.540 4.073 14.639 1.00 80.81 85 SER A O 1
ATOM 652 N N . GLU A 1 86 ? -15.352 2.795 12.803 1.00 82.69 86 GLU A N 1
ATOM 653 C CA . GLU A 1 86 ? -14.222 1.982 13.258 1.00 82.69 86 GLU A CA 1
ATOM 654 C C . GLU A 1 86 ? -12.896 2.489 12.687 1.00 82.69 86 GLU A C 1
ATOM 656 O O . GLU A 1 86 ? -11.883 2.473 13.388 1.00 82.69 86 GLU A O 1
ATOM 661 N N . CYS A 1 87 ? -12.906 2.981 11.443 1.00 85.88 87 CYS A N 1
ATOM 662 C CA . CYS A 1 87 ? -11.752 3.598 10.801 1.00 85.88 87 CYS A CA 1
ATOM 663 C C . CYS A 1 87 ? -12.178 4.694 9.815 1.00 85.88 87 CYS A C 1
ATOM 665 O O . CYS A 1 87 ? -12.714 4.413 8.743 1.00 85.88 87 CYS A O 1
ATOM 667 N N . ASP A 1 88 ? -11.849 5.948 10.135 1.00 90.94 88 ASP A N 1
ATOM 668 C CA . ASP A 1 88 ? -11.898 7.054 9.176 1.00 90.94 88 ASP A CA 1
ATOM 669 C C . ASP A 1 88 ? -10.712 6.937 8.205 1.00 90.94 88 ASP A C 1
ATOM 671 O O . ASP A 1 88 ? -9.6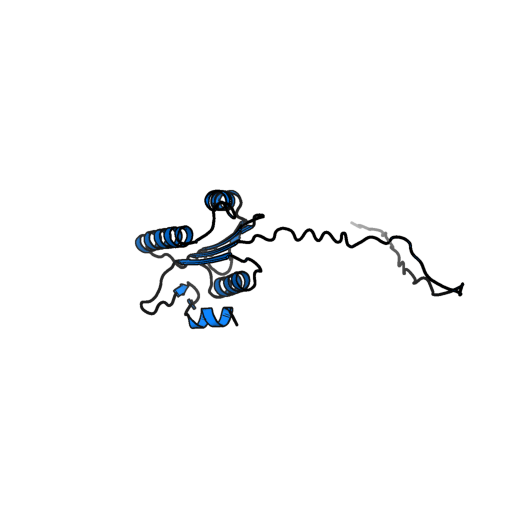05 7.418 8.466 1.00 90.94 88 ASP A O 1
ATOM 675 N N . LEU A 1 89 ? -10.935 6.233 7.094 1.00 91.06 89 LEU A N 1
ATOM 676 C CA . LEU A 1 89 ? -9.897 5.951 6.107 1.00 91.06 89 LEU A CA 1
ATOM 677 C C . LEU A 1 89 ? -9.327 7.230 5.480 1.00 91.06 89 LEU A C 1
ATOM 679 O O . LEU A 1 89 ? -8.121 7.299 5.255 1.00 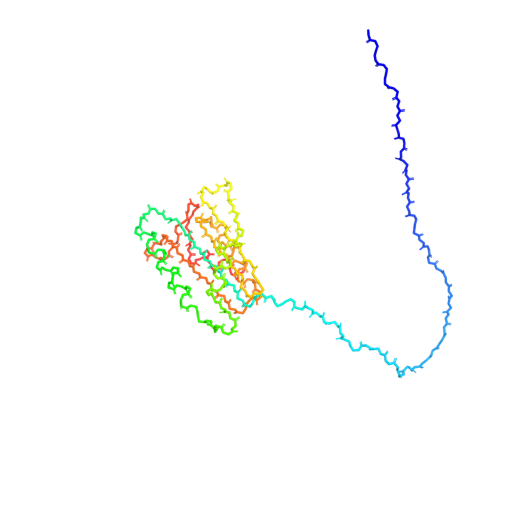91.06 89 LEU A O 1
ATOM 683 N N . ASP A 1 90 ? -10.146 8.260 5.254 1.00 91.50 90 ASP A N 1
ATOM 684 C CA . ASP A 1 90 ? -9.677 9.540 4.721 1.00 91.50 90 ASP A CA 1
ATOM 685 C C . ASP A 1 90 ? -8.694 10.203 5.692 1.00 91.50 90 ASP A C 1
ATOM 687 O O . ASP A 1 90 ? -7.598 10.609 5.289 1.00 91.50 90 ASP A O 1
ATOM 691 N N . GLN A 1 91 ? -9.025 10.245 6.986 1.00 93.00 91 GLN A N 1
ATOM 692 C CA . GLN A 1 91 ? -8.115 10.761 8.008 1.00 93.00 91 GLN A CA 1
ATOM 693 C C . GLN A 1 91 ? -6.812 9.952 8.070 1.00 93.00 91 GLN A C 1
ATOM 695 O O . GLN A 1 91 ? -5.726 10.536 8.129 1.00 93.00 91 GLN A O 1
ATOM 700 N N . GLN A 1 92 ? -6.893 8.619 8.038 1.00 94.00 92 GLN A N 1
ATOM 701 C CA . GLN A 1 92 ? -5.703 7.766 8.093 1.00 94.00 92 GLN A CA 1
ATOM 702 C C . GLN A 1 92 ? -4.816 7.924 6.850 1.00 94.00 92 GLN A C 1
ATOM 704 O O . GLN A 1 92 ? -3.592 7.998 6.973 1.00 94.00 92 GLN A O 1
ATOM 709 N N . LEU A 1 93 ? -5.406 8.065 5.661 1.00 93.00 93 LEU A N 1
ATOM 710 C CA . LEU A 1 93 ? -4.670 8.342 4.427 1.00 93.00 93 LEU A CA 1
ATOM 711 C C . LEU A 1 93 ? -3.984 9.715 4.468 1.00 93.00 93 LEU A C 1
ATOM 713 O O . LEU A 1 93 ? -2.842 9.840 4.026 1.00 93.00 93 LEU A O 1
ATOM 717 N N . GLN A 1 94 ? -4.622 10.738 5.046 1.00 95.25 94 GLN A N 1
ATOM 718 C CA . GLN A 1 94 ? -3.980 12.043 5.262 1.00 95.25 94 GLN A CA 1
ATOM 719 C C . GLN A 1 94 ? -2.796 11.951 6.236 1.00 95.25 94 GLN A C 1
ATOM 721 O O . GLN A 1 94 ? -1.744 12.559 6.005 1.00 95.25 94 GLN A O 1
ATOM 726 N N . LEU A 1 95 ? -2.928 11.165 7.310 1.00 95.00 95 LEU A N 1
ATOM 727 C CA . LEU A 1 95 ? -1.820 10.896 8.230 1.00 95.00 95 LEU A CA 1
ATOM 728 C C . LEU A 1 95 ? -0.674 10.178 7.519 1.00 95.00 95 LEU A C 1
ATOM 730 O O . LEU A 1 95 ? 0.472 10.601 7.650 1.00 95.00 95 LEU A O 1
ATOM 734 N N . PHE A 1 96 ? -0.971 9.172 6.698 1.00 95.19 96 PHE A N 1
ATOM 735 C CA . PHE A 1 96 ? 0.033 8.502 5.879 1.00 95.19 96 PHE A CA 1
ATOM 736 C C . PHE A 1 96 ? 0.755 9.494 4.953 1.00 95.19 96 PHE A C 1
ATOM 738 O O . PHE A 1 96 ? 1.981 9.565 4.977 1.00 95.19 96 PHE A O 1
ATOM 745 N N . ILE A 1 97 ? 0.033 10.335 4.203 1.00 93.94 97 ILE A N 1
ATOM 746 C CA . ILE A 1 97 ? 0.639 11.329 3.295 1.00 93.94 97 ILE A CA 1
ATOM 747 C C . ILE A 1 97 ? 1.602 12.263 4.041 1.00 93.94 97 ILE A C 1
ATOM 749 O O . ILE A 1 97 ? 2.655 12.613 3.509 1.00 93.94 97 ILE A O 1
ATOM 753 N N . THR A 1 98 ? 1.269 12.641 5.275 1.00 94.88 98 THR A N 1
ATOM 754 C CA . THR A 1 98 ? 2.029 13.634 6.046 1.00 94.88 98 THR A CA 1
ATOM 755 C C . THR A 1 98 ? 3.117 13.047 6.948 1.00 94.88 98 THR A C 1
ATOM 757 O O . THR A 1 98 ? 4.059 13.762 7.285 1.00 94.88 98 THR A O 1
ATOM 760 N N . ARG A 1 99 ? 3.007 11.778 7.362 1.00 95.62 99 ARG A N 1
ATOM 761 C CA . ARG A 1 99 ? 3.838 11.178 8.426 1.00 95.62 99 ARG A CA 1
ATOM 762 C C . ARG A 1 99 ? 4.454 9.828 8.068 1.00 95.62 99 ARG A C 1
ATOM 764 O O . ARG A 1 99 ? 5.016 9.180 8.953 1.00 95.62 99 ARG A O 1
ATOM 771 N N . HIS A 1 100 ? 4.331 9.363 6.826 1.00 96.56 100 HIS A N 1
ATOM 772 C CA . HIS A 1 100 ? 4.984 8.121 6.430 1.00 96.56 100 HIS A CA 1
ATOM 773 C C . HIS A 1 100 ? 6.502 8.237 6.572 1.00 96.56 100 HIS A C 1
ATOM 775 O O . HIS A 1 100 ? 7.125 9.237 6.210 1.00 96.56 100 HIS A O 1
ATOM 781 N N . SER A 1 101 ? 7.101 7.172 7.083 1.00 96.25 101 SER A N 1
ATOM 782 C CA . SER A 1 101 ? 8.518 6.921 6.891 1.00 96.25 101 SER A CA 1
ATOM 783 C C . SER A 1 101 ? 8.737 6.394 5.474 1.00 96.25 101 SER A C 1
ATOM 785 O O . SER A 1 101 ? 7.843 5.784 4.886 1.00 96.25 101 SER A O 1
ATOM 787 N N . ALA A 1 102 ? 9.913 6.654 4.911 1.00 95.19 102 ALA A N 1
ATOM 788 C CA . ALA A 1 102 ? 10.300 6.146 3.605 1.00 95.19 102 ALA A CA 1
ATOM 789 C C . ALA A 1 102 ? 11.642 5.428 3.725 1.00 95.19 102 ALA A C 1
ATOM 791 O O . ALA A 1 102 ? 12.643 6.025 4.120 1.00 95.19 102 ALA A O 1
ATOM 792 N N . GLN A 1 103 ? 11.656 4.156 3.351 1.00 94.75 103 GLN A N 1
ATOM 793 C CA . GLN A 1 103 ? 12.857 3.354 3.198 1.00 94.75 103 GLN A CA 1
ATOM 794 C C . GLN A 1 103 ? 13.165 3.179 1.713 1.00 94.75 103 GLN A C 1
ATOM 796 O O . GLN A 1 103 ? 12.272 2.993 0.886 1.00 94.75 103 GLN A O 1
ATOM 801 N N . PHE A 1 104 ? 14.448 3.229 1.376 1.00 92.62 104 PHE A N 1
ATOM 802 C CA . PHE A 1 104 ? 14.949 3.088 0.014 1.00 92.62 104 PHE A CA 1
ATOM 803 C C . PHE A 1 104 ? 15.894 1.891 -0.033 1.00 92.62 104 PHE A C 1
ATOM 805 O O . PHE A 1 104 ? 16.703 1.722 0.878 1.00 92.62 104 PHE A O 1
ATOM 812 N N . SER A 1 105 ? 15.805 1.071 -1.080 1.00 87.44 105 SER A N 1
ATOM 813 C CA . SER A 1 105 ? 16.781 -0.005 -1.296 1.00 87.44 105 SER A CA 1
ATOM 814 C C . SER A 1 105 ? 18.004 0.537 -2.031 1.00 87.44 105 SER A C 1
ATOM 816 O O . SER A 1 105 ? 17.877 1.327 -2.973 1.00 87.44 105 SER A O 1
ATOM 818 N N . ALA A 1 106 ? 19.189 0.102 -1.601 1.00 86.25 106 ALA A N 1
ATOM 819 C CA . ALA A 1 106 ? 20.442 0.378 -2.298 1.00 86.25 106 ALA A CA 1
ATOM 820 C C . ALA A 1 106 ? 20.667 -0.604 -3.463 1.00 86.25 106 ALA A C 1
ATOM 822 O O . ALA A 1 106 ? 21.340 -0.275 -4.439 1.00 86.25 106 ALA A O 1
ATOM 823 N N . GLU A 1 107 ? 20.075 -1.791 -3.369 1.00 85.25 107 GLU A N 1
ATOM 824 C CA . GLU A 1 107 ? 20.220 -2.916 -4.287 1.00 85.25 107 GLU A CA 1
ATOM 825 C C . GLU A 1 107 ? 19.284 -2.777 -5.493 1.00 85.25 107 GLU A C 1
ATOM 827 O O . GLU A 1 107 ? 19.669 -3.051 -6.630 1.00 85.25 107 GLU A O 1
ATOM 832 N N . VAL A 1 108 ? 18.054 -2.306 -5.261 1.00 85.44 108 VAL A N 1
ATOM 833 C CA . VAL A 1 108 ? 17.010 -2.209 -6.285 1.00 85.44 108 VAL A CA 1
ATOM 834 C C . VAL A 1 108 ? 16.711 -0.754 -6.598 1.00 85.44 108 VAL A C 1
ATOM 836 O O . VAL A 1 108 ? 16.042 -0.029 -5.858 1.00 85.44 108 VAL A O 1
ATOM 839 N N . ARG A 1 109 ? 17.176 -0.315 -7.769 1.00 85.12 109 ARG A N 1
ATOM 840 C CA . ARG A 1 109 ? 17.013 1.072 -8.204 1.00 85.12 109 ARG A CA 1
ATOM 841 C C . ARG A 1 109 ? 15.539 1.461 -8.311 1.00 85.12 109 ARG A C 1
ATOM 843 O O . ARG A 1 109 ? 14.815 0.994 -9.194 1.00 85.12 109 ARG A O 1
ATOM 850 N N . GLY A 1 110 ? 15.161 2.439 -7.492 1.00 87.19 110 GLY A N 1
ATOM 851 C CA . GLY A 1 110 ? 13.826 3.030 -7.484 1.00 87.19 110 GLY A CA 1
ATOM 852 C C . GLY A 1 110 ? 12.846 2.336 -6.545 1.00 87.19 110 GLY A C 1
ATOM 853 O O . GLY A 1 110 ? 11.717 2.807 -6.457 1.00 87.19 110 GLY A O 1
ATOM 854 N N . GLN A 1 111 ? 13.265 1.281 -5.838 1.00 92.50 111 GLN A N 1
ATOM 855 C CA . GLN A 1 111 ? 12.450 0.676 -4.792 1.00 92.50 111 GLN A CA 1
ATOM 856 C C . GLN A 1 111 ? 12.268 1.645 -3.621 1.00 92.50 111 GLN A C 1
ATOM 858 O O . GLN A 1 111 ? 13.237 2.238 -3.132 1.00 92.50 111 GLN A O 1
ATOM 863 N N . ARG A 1 112 ? 11.023 1.785 -3.166 1.00 94.50 112 ARG A N 1
ATOM 864 C CA . ARG A 1 112 ? 10.659 2.564 -1.981 1.00 94.50 112 ARG A CA 1
ATOM 865 C C . ARG A 1 112 ? 9.623 1.806 -1.173 1.00 94.50 112 ARG A C 1
ATOM 867 O O . ARG A 1 112 ? 8.647 1.327 -1.738 1.00 94.50 112 ARG A O 1
ATOM 874 N N . THR A 1 113 ? 9.811 1.772 0.132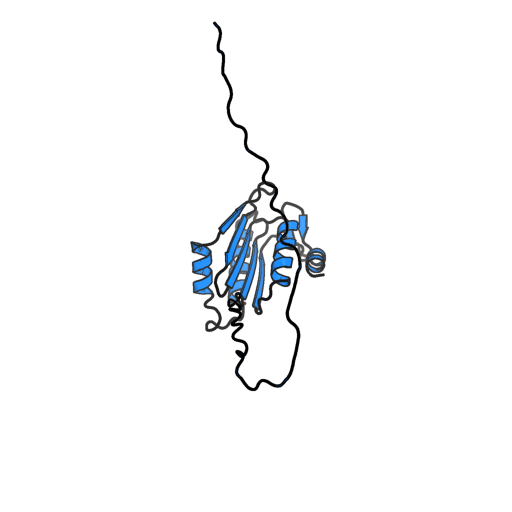 1.00 95.94 113 THR A N 1
ATOM 875 C CA . THR A 1 113 ? 8.824 1.269 1.081 1.00 95.94 113 THR A CA 1
ATOM 876 C C . THR A 1 113 ? 8.379 2.445 1.923 1.00 95.94 113 THR A C 1
ATOM 878 O O . THR A 1 113 ? 9.186 3.042 2.632 1.00 95.94 113 THR A O 1
ATOM 881 N N . LEU A 1 114 ? 7.116 2.826 1.795 1.00 97.00 114 LEU A N 1
ATOM 882 C CA . LEU A 1 114 ? 6.506 3.858 2.614 1.00 97.00 114 LEU A CA 1
ATOM 883 C C . LEU A 1 114 ? 5.708 3.173 3.712 1.00 97.00 114 LEU A C 1
ATOM 885 O O . LEU A 1 114 ? 4.874 2.321 3.415 1.00 97.00 114 LEU A O 1
ATOM 889 N N . HIS A 1 115 ? 5.940 3.549 4.960 1.00 96.81 115 HIS A N 1
ATOM 890 C CA . HIS A 1 115 ? 5.282 2.916 6.096 1.00 96.81 115 HIS A CA 1
ATOM 891 C C . HIS A 1 115 ? 4.802 3.952 7.094 1.00 96.81 115 HIS A C 1
ATOM 893 O O . HIS A 1 115 ? 5.551 4.845 7.502 1.00 96.81 115 HIS A O 1
ATOM 899 N N . HIS A 1 116 ? 3.543 3.821 7.490 1.00 96.00 116 HIS A N 1
ATOM 900 C CA . HIS A 1 116 ? 2.967 4.571 8.589 1.00 96.00 116 HIS A CA 1
ATOM 901 C C . HIS A 1 116 ? 2.102 3.648 9.437 1.00 96.00 116 HIS A C 1
ATOM 903 O O . HIS A 1 116 ? 1.251 2.934 8.909 1.00 96.00 116 HIS A O 1
ATOM 909 N N . LYS A 1 117 ? 2.281 3.719 10.752 1.00 93.50 117 LYS A N 1
ATOM 910 C CA . LYS A 1 117 ? 1.450 3.019 11.725 1.00 93.50 117 LYS A CA 1
ATOM 911 C C . LYS A 1 117 ? 0.798 4.040 12.642 1.00 93.50 117 LYS A C 1
ATOM 913 O O . LYS A 1 117 ? 1.500 4.827 13.280 1.00 93.50 117 LYS A O 1
ATOM 918 N N . SER A 1 118 ? -0.527 4.022 12.693 1.00 91.69 118 SER A N 1
ATOM 919 C CA . SER A 1 118 ? -1.317 4.756 13.677 1.00 91.69 118 SER A CA 1
ATOM 920 C C . SER A 1 118 ? -1.887 3.804 14.731 1.00 91.69 118 SER A C 1
ATOM 922 O O . SER A 1 118 ? -1.653 2.595 14.693 1.00 91.69 118 SER A O 1
ATOM 924 N N . ASP A 1 119 ? -2.667 4.346 15.666 1.00 89.06 119 ASP A N 1
ATOM 925 C CA . ASP A 1 119 ? -3.388 3.554 16.669 1.00 89.06 119 ASP A CA 1
ATOM 926 C C . ASP A 1 119 ? -4.526 2.704 16.063 1.00 89.06 119 ASP A C 1
ATOM 928 O O . ASP A 1 119 ? -5.105 1.867 16.750 1.00 89.06 119 ASP A O 1
ATOM 932 N N . VAL A 1 120 ? -4.890 2.936 14.795 1.00 91.19 120 VAL A N 1
ATOM 933 C CA . VAL A 1 120 ? -6.044 2.295 14.139 1.00 91.19 120 VAL A CA 1
ATOM 934 C C . VAL A 1 120 ? -5.636 1.534 12.881 1.00 91.19 120 VAL A C 1
ATOM 936 O O . VAL A 1 120 ? -6.052 0.389 12.712 1.00 91.19 120 VAL A O 1
ATOM 939 N N . LEU A 1 121 ? -4.828 2.155 12.018 1.00 93.12 121 LEU A N 1
ATOM 940 C CA . LEU A 1 121 ? -4.451 1.634 10.707 1.00 93.12 121 LEU A CA 1
ATOM 941 C C . LEU A 1 121 ? -2.931 1.561 10.571 1.00 93.12 121 LEU A C 1
ATOM 943 O O . LEU A 1 121 ? -2.216 2.549 10.755 1.00 93.12 121 LEU A O 1
ATOM 947 N N . GLU A 1 122 ? -2.451 0.400 10.148 1.00 95.19 122 GLU A N 1
ATOM 948 C CA . GLU A 1 122 ? -1.109 0.239 9.610 1.00 95.19 122 GLU A CA 1
ATOM 949 C C . GLU A 1 122 ? -1.159 0.272 8.082 1.00 95.19 122 GLU A C 1
ATOM 951 O O . GLU A 1 122 ? -1.959 -0.418 7.456 1.00 95.19 122 GLU A O 1
ATOM 956 N N . THR A 1 123 ? -0.349 1.130 7.467 1.00 95.56 123 THR A N 1
ATOM 957 C CA . THR A 1 123 ? -0.286 1.299 6.014 1.00 95.56 123 THR A CA 1
ATOM 958 C C . THR A 1 123 ? 1.136 1.106 5.519 1.00 95.56 123 THR A C 1
ATOM 960 O O . THR A 1 123 ? 2.041 1.855 5.899 1.00 95.56 123 THR A O 1
ATOM 963 N N . VAL A 1 124 ? 1.304 0.155 4.606 1.00 96.94 124 VAL A N 1
ATOM 964 C CA . VAL A 1 124 ? 2.538 -0.088 3.862 1.00 96.94 124 VAL A CA 1
ATOM 965 C C . VAL A 1 124 ? 2.271 0.131 2.376 1.00 96.94 124 VAL A C 1
ATOM 967 O O . VAL A 1 124 ? 1.349 -0.448 1.804 1.00 96.94 124 VAL A O 1
ATOM 970 N N . VAL A 1 125 ? 3.093 0.953 1.726 1.00 96.56 125 VAL A N 1
ATOM 971 C CA . VAL A 1 125 ? 3.075 1.143 0.272 1.00 96.56 125 VAL A CA 1
ATOM 972 C C . VAL A 1 125 ? 4.443 0.812 -0.297 1.00 96.56 125 VAL A C 1
ATOM 974 O O . VAL A 1 125 ? 5.432 1.487 -0.014 1.00 96.56 125 VAL A O 1
ATOM 977 N N . LEU A 1 126 ? 4.491 -0.210 -1.139 1.00 95.31 126 LEU A N 1
ATOM 978 C CA . LEU A 1 126 ? 5.680 -0.625 -1.861 1.00 95.31 126 LEU A CA 1
ATOM 979 C C . LEU A 1 126 ? 5.667 -0.017 -3.255 1.00 95.31 126 LEU A C 1
ATOM 981 O O . LEU A 1 126 ? 4.687 -0.141 -3.981 1.00 95.31 126 LEU A O 1
ATOM 985 N N . VAL A 1 127 ? 6.760 0.619 -3.652 1.00 93.38 127 VAL A N 1
ATOM 986 C CA . VAL A 1 127 ? 6.947 1.197 -4.983 1.00 93.38 127 VAL A CA 1
ATOM 987 C C . VAL A 1 127 ? 8.144 0.538 -5.627 1.00 93.38 127 VAL A C 1
ATOM 989 O O . VAL A 1 127 ? 9.232 0.578 -5.062 1.00 93.38 127 VAL A O 1
ATOM 992 N N . ASN A 1 128 ? 7.945 -0.039 -6.811 1.00 90.19 128 ASN A N 1
ATOM 993 C CA . ASN A 1 128 ? 8.943 -0.819 -7.533 1.00 90.19 128 ASN A CA 1
ATOM 994 C C . ASN A 1 128 ? 9.693 -1.819 -6.616 1.00 90.19 128 ASN A C 1
ATOM 996 O O . ASN A 1 128 ? 10.926 -1.770 -6.561 1.00 90.19 128 ASN A O 1
ATOM 1000 N N . PRO A 1 129 ? 8.983 -2.665 -5.843 1.00 91.00 129 PRO A N 1
ATOM 1001 C CA . PRO A 1 129 ? 9.629 -3.597 -4.926 1.00 91.00 129 PRO A CA 1
ATOM 1002 C C . PRO A 1 129 ? 10.300 -4.765 -5.654 1.00 91.00 129 PRO A C 1
ATOM 1004 O O . PRO A 1 129 ? 9.921 -5.118 -6.773 1.00 91.00 129 PRO A O 1
ATOM 1007 N N . SER A 1 130 ? 11.274 -5.386 -4.990 1.00 89.12 130 SER A N 1
ATOM 1008 C CA . SER A 1 130 ? 11.741 -6.731 -5.325 1.00 89.12 130 SER A CA 1
ATOM 1009 C C . SER A 1 130 ? 10.728 -7.795 -4.923 1.00 89.12 130 SER A C 1
ATOM 1011 O O . SER A 1 130 ? 9.901 -7.583 -4.034 1.00 89.12 130 SER A O 1
ATOM 1013 N N . GLU A 1 131 ? 10.860 -8.973 -5.528 1.00 86.31 131 GLU A N 1
ATOM 1014 C CA . GLU A 1 131 ? 10.114 -10.171 -5.138 1.00 86.31 131 GLU A CA 1
ATOM 1015 C C . GLU A 1 131 ? 10.261 -10.471 -3.637 1.00 86.31 131 GLU A C 1
ATOM 1017 O O . GLU A 1 131 ? 9.254 -10.630 -2.950 1.00 86.31 131 GLU A O 1
ATOM 1022 N N . ASP A 1 132 ? 11.487 -10.437 -3.103 1.00 89.06 132 ASP A N 1
ATOM 1023 C CA . ASP A 1 132 ? 11.745 -10.687 -1.678 1.00 89.06 132 ASP A CA 1
ATOM 1024 C C . ASP A 1 132 ? 11.016 -9.691 -0.769 1.00 89.06 132 ASP A C 1
ATOM 1026 O O . ASP A 1 132 ? 10.466 -10.068 0.265 1.00 89.06 132 ASP A O 1
ATOM 1030 N N . THR A 1 133 ? 10.968 -8.415 -1.171 1.00 90.75 133 THR A N 1
ATOM 1031 C CA . THR A 1 133 ? 10.270 -7.372 -0.407 1.00 90.75 133 THR A CA 1
ATOM 1032 C C . THR A 1 133 ? 8.767 -7.630 -0.411 1.00 90.75 133 THR A C 1
ATOM 1034 O O . THR A 1 133 ? 8.126 -7.539 0.629 1.00 90.75 133 THR A O 1
ATOM 1037 N N . VAL A 1 134 ? 8.195 -7.992 -1.564 1.00 90.62 134 VAL A N 1
ATOM 1038 C CA . VAL A 1 134 ? 6.766 -8.319 -1.666 1.00 90.62 134 VAL A CA 1
ATOM 1039 C C . VAL A 1 134 ? 6.421 -9.522 -0.794 1.00 90.62 134 VAL A C 1
ATOM 1041 O O . VAL A 1 134 ? 5.452 -9.459 -0.045 1.00 90.62 134 VAL A O 1
ATOM 1044 N N . ILE A 1 135 ? 7.220 -10.591 -0.844 1.00 90.00 135 ILE A N 1
ATOM 1045 C CA . ILE A 1 135 ? 6.999 -11.791 -0.027 1.00 90.00 135 ILE A CA 1
ATOM 1046 C C . ILE A 1 135 ? 7.085 -11.452 1.463 1.00 90.00 135 ILE A C 1
ATOM 1048 O O . ILE A 1 135 ? 6.188 -11.824 2.217 1.00 90.00 135 ILE A O 1
ATOM 1052 N N . SER A 1 136 ? 8.123 -10.723 1.882 1.00 91.94 136 SER A N 1
ATOM 1053 C CA . SER A 1 136 ? 8.308 -10.322 3.281 1.00 91.94 136 SER A CA 1
ATOM 1054 C C . SER A 1 136 ? 7.116 -9.518 3.803 1.00 91.94 136 SER A C 1
ATOM 1056 O O . SER A 1 136 ? 6.586 -9.816 4.868 1.00 91.94 136 SER A O 1
ATOM 1058 N N . GLU A 1 137 ? 6.651 -8.529 3.043 1.00 94.19 137 GLU A N 1
ATOM 1059 C CA . GLU A 1 137 ? 5.547 -7.660 3.464 1.00 94.19 137 GLU A CA 1
ATOM 1060 C C . GLU A 1 137 ? 4.187 -8.362 3.402 1.00 94.19 137 GLU A C 1
ATOM 1062 O O . GLU A 1 137 ? 3.339 -8.129 4.260 1.00 94.19 137 GLU A O 1
ATOM 1067 N N . ILE A 1 138 ? 3.973 -9.274 2.447 1.00 92.19 138 ILE A N 1
ATOM 1068 C CA . ILE A 1 138 ? 2.784 -10.138 2.440 1.00 92.19 138 ILE A CA 1
ATOM 1069 C C . ILE A 1 138 ? 2.798 -11.061 3.658 1.00 92.19 138 ILE A C 1
ATOM 1071 O O . ILE A 1 138 ? 1.765 -11.224 4.304 1.00 92.19 138 ILE A O 1
ATOM 1075 N N . HIS A 1 139 ? 3.949 -11.630 4.012 1.00 91.69 139 HIS A N 1
ATOM 1076 C CA . HIS A 1 139 ? 4.069 -12.454 5.209 1.00 91.69 139 HIS A CA 1
ATOM 1077 C C . HIS A 1 139 ? 3.777 -11.637 6.475 1.00 91.69 139 HIS A C 1
ATOM 1079 O O . HIS A 1 139 ? 3.050 -12.112 7.349 1.00 91.69 139 HIS A O 1
ATOM 1085 N N . CYS A 1 140 ? 4.271 -10.396 6.560 1.00 92.06 140 CYS A N 1
ATOM 1086 C CA . CYS A 1 140 ? 3.914 -9.460 7.628 1.00 92.06 140 CYS A CA 1
ATOM 1087 C C . CYS A 1 140 ? 2.403 -9.204 7.661 1.00 92.06 140 CYS A C 1
ATOM 1089 O O . CYS A 1 140 ? 1.790 -9.415 8.701 1.00 92.06 140 CYS A O 1
ATOM 1091 N N . LEU A 1 141 ? 1.789 -8.845 6.528 1.00 92.06 141 LEU A N 1
ATOM 1092 C CA . LEU A 1 141 ? 0.344 -8.628 6.410 1.00 92.06 141 LEU A CA 1
ATOM 1093 C C . LEU A 1 141 ? -0.446 -9.844 6.904 1.00 92.06 141 LEU A C 1
ATOM 1095 O O . LEU A 1 141 ? -1.384 -9.699 7.680 1.00 92.06 141 LEU A O 1
ATOM 1099 N N . VAL A 1 142 ? -0.097 -11.050 6.458 1.00 90.31 142 VAL A N 1
ATOM 1100 C CA . VAL A 1 142 ? -0.826 -12.282 6.795 1.00 90.31 142 VAL A CA 1
ATOM 1101 C C . VAL A 1 142 ? -0.631 -12.665 8.260 1.00 90.31 142 VAL A C 1
ATOM 1103 O O . VAL A 1 142 ? -1.609 -13.028 8.912 1.00 90.31 142 VAL A O 1
ATOM 1106 N N . SER A 1 143 ? 0.584 -12.518 8.789 1.00 89.19 143 SER A N 1
ATOM 1107 C CA . SER A 1 143 ? 0.922 -12.846 10.181 1.00 89.19 143 SER A CA 1
ATOM 1108 C C . SER A 1 143 ? 0.424 -11.812 11.192 1.00 89.19 143 SER A C 1
ATOM 1110 O O . SER A 1 143 ? 0.353 -12.109 12.384 1.00 89.19 143 SER A O 1
ATOM 1112 N N . ASP A 1 144 ? 0.097 -10.600 10.742 1.00 91.25 144 ASP A N 1
ATOM 1113 C CA . ASP A 1 144 ? -0.359 -9.522 11.614 1.00 91.25 144 ASP A CA 1
ATOM 1114 C C . ASP A 1 144 ? -1.703 -9.861 12.298 1.00 91.25 144 ASP A C 1
ATOM 1116 O O . ASP A 1 144 ? -2.575 -10.473 11.673 1.00 91.25 144 ASP A O 1
ATOM 1120 N N . PRO A 1 145 ? -1.920 -9.485 13.570 1.00 88.31 145 PRO A N 1
ATOM 1121 C CA . PRO A 1 145 ? -3.173 -9.763 14.272 1.00 88.31 145 PRO A CA 1
ATOM 1122 C C . PRO A 1 145 ? -4.378 -8.916 13.814 1.00 88.31 145 PRO A C 1
ATOM 1124 O O . PRO A 1 145 ? -5.477 -9.149 14.318 1.00 88.31 145 PRO A O 1
ATOM 1127 N N . ALA A 1 146 ? -4.216 -7.947 12.903 1.00 88.81 146 ALA A N 1
ATOM 1128 C CA . ALA A 1 146 ? -5.306 -7.102 12.418 1.00 88.81 146 ALA A CA 1
ATOM 1129 C C . ALA A 1 146 ? -6.492 -7.916 11.871 1.00 88.81 146 ALA A C 1
ATOM 1131 O O . ALA A 1 146 ? -6.331 -8.871 11.108 1.00 88.81 146 ALA A O 1
ATOM 1132 N N . VAL A 1 147 ? -7.705 -7.492 12.228 1.00 87.69 147 VAL A N 1
ATOM 1133 C CA . VAL A 1 147 ? -8.959 -8.150 11.833 1.00 87.69 147 VAL A CA 1
ATOM 1134 C C . VAL A 1 147 ? -9.280 -7.873 10.366 1.00 87.69 147 VAL A C 1
ATOM 1136 O O . VAL A 1 147 ? -9.713 -8.764 9.636 1.00 87.69 147 VAL A O 1
ATOM 1139 N N . HIS A 1 148 ? -9.041 -6.641 9.922 1.00 90.38 148 HIS A N 1
ATOM 1140 C CA . HIS A 1 148 ? -9.363 -6.191 8.576 1.00 90.38 148 HIS A CA 1
ATOM 1141 C C . HIS A 1 148 ? -8.085 -5.912 7.800 1.00 90.38 148 HIS A C 1
ATOM 1143 O O . HIS A 1 148 ? -7.293 -5.040 8.157 1.00 90.38 148 HIS A O 1
ATOM 1149 N N . LYS A 1 149 ? -7.896 -6.646 6.706 1.00 93.62 149 LYS A N 1
ATOM 1150 C CA . LYS A 1 149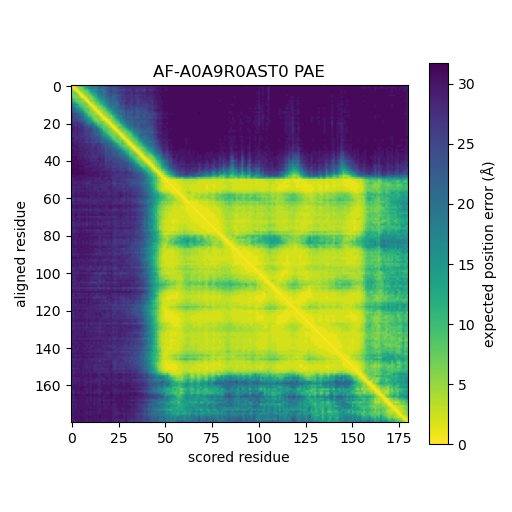 ? -6.694 -6.567 5.881 1.00 93.62 149 LYS A CA 1
ATOM 1151 C C . LYS A 1 149 ? -7.065 -6.224 4.449 1.00 93.62 149 LYS A C 1
ATOM 1153 O O . LYS A 1 149 ? -7.958 -6.850 3.880 1.00 93.62 149 LYS A O 1
ATOM 1158 N N . LEU A 1 150 ? -6.369 -5.257 3.865 1.00 93.94 150 LEU A N 1
ATOM 1159 C CA . LEU A 1 150 ? -6.479 -4.912 2.454 1.00 93.94 150 LEU A CA 1
ATOM 1160 C C . LEU A 1 150 ? -5.132 -5.137 1.774 1.00 93.94 150 LEU A C 1
ATOM 1162 O O . LEU A 1 150 ? -4.126 -4.559 2.177 1.00 93.94 150 LEU A O 1
ATOM 1166 N N . LEU A 1 151 ? -5.135 -5.936 0.709 1.00 93.81 151 LEU A N 1
ATOM 1167 C CA . LEU A 1 151 ? -4.011 -6.067 -0.210 1.00 93.81 151 LEU A CA 1
ATOM 1168 C C . LEU A 1 151 ? -4.422 -5.511 -1.569 1.00 93.81 151 LEU A C 1
ATOM 1170 O O . LEU A 1 151 ? -5.313 -6.051 -2.221 1.00 93.81 151 LEU A O 1
ATOM 1174 N N . VAL A 1 152 ? -3.750 -4.453 -2.008 1.00 92.62 152 VAL A N 1
ATOM 1175 C CA . VAL A 1 152 ? -3.911 -3.912 -3.356 1.00 92.62 152 VAL A CA 1
ATOM 1176 C C . VAL A 1 152 ? -2.636 -4.163 -4.130 1.00 92.62 152 VAL A C 1
ATOM 1178 O O . VAL A 1 152 ? -1.597 -3.579 -3.839 1.00 92.62 152 VAL A O 1
ATOM 1181 N N . LEU A 1 153 ? -2.717 -5.001 -5.152 1.00 89.50 153 LEU A N 1
ATOM 1182 C CA . LEU A 1 153 ? -1.620 -5.212 -6.079 1.00 89.50 153 LEU A CA 1
ATOM 1183 C C . LEU A 1 153 ? -1.890 -4.346 -7.312 1.00 89.50 153 LEU A C 1
ATOM 1185 O O . LEU A 1 153 ? -2.924 -4.495 -7.954 1.00 89.50 153 LEU A O 1
ATOM 1189 N N . SER A 1 154 ? -0.962 -3.473 -7.703 1.00 87.81 154 SER A N 1
ATOM 1190 C CA . SER A 1 154 ? -1.037 -2.664 -8.926 1.00 87.81 154 SER A CA 1
ATOM 1191 C C . SER A 1 154 ? 0.279 -2.674 -9.724 1.00 87.81 154 SER A C 1
ATOM 1193 O O . SER A 1 154 ? 1.285 -2.163 -9.252 1.00 87.81 154 SER A O 1
ATOM 1195 N N . GLY A 1 155 ? 0.309 -3.191 -10.956 1.00 81.62 155 GLY A N 1
ATOM 1196 C CA . GLY A 1 155 ? 1.546 -3.271 -11.746 1.00 81.62 155 GLY A CA 1
ATOM 1197 C C . GLY A 1 155 ? 1.363 -3.928 -13.113 1.00 81.62 155 GLY A C 1
ATOM 1198 O O . GLY A 1 155 ? 0.242 -4.241 -13.516 1.00 81.62 155 GLY A O 1
ATOM 1199 N N . GLN A 1 156 ? 2.471 -4.124 -13.833 1.00 72.50 156 GLN A N 1
ATOM 1200 C CA . GLN A 1 156 ? 2.475 -4.900 -15.073 1.00 72.50 156 GLN A CA 1
ATOM 1201 C C . GLN A 1 156 ? 2.144 -6.359 -14.770 1.00 72.50 156 GLN A C 1
ATOM 1203 O O . GLN A 1 156 ? 2.862 -7.014 -14.017 1.00 72.50 156 GLN A O 1
ATOM 1208 N N . SER A 1 157 ? 1.060 -6.844 -15.371 1.00 66.56 157 SER A N 1
ATOM 1209 C CA . SER A 1 157 ? 0.638 -8.238 -15.290 1.00 66.56 157 SER A CA 1
ATOM 1210 C C . SER A 1 157 ? 0.656 -8.883 -16.674 1.00 66.56 157 SER A C 1
ATOM 1212 O O . SER A 1 157 ? 0.401 -8.214 -17.679 1.00 66.56 157 SER A O 1
ATOM 1214 N N . SER A 1 158 ? 0.994 -10.169 -16.732 1.00 64.06 158 SER A N 1
ATOM 1215 C CA . SER A 1 158 ? 0.790 -10.997 -17.916 1.00 64.06 158 SER A CA 1
ATOM 1216 C C . SER A 1 158 ? -0.703 -11.252 -18.125 1.00 64.06 158 SER A C 1
ATOM 1218 O O . SER A 1 158 ? -1.527 -11.098 -17.222 1.00 64.06 158 SER A O 1
ATOM 1220 N N . ASP A 1 159 ? -1.050 -11.702 -19.323 1.00 58.66 159 ASP A N 1
ATOM 1221 C CA . ASP A 1 159 ? -2.355 -12.270 -19.661 1.00 58.66 159 ASP A CA 1
ATOM 1222 C C . ASP A 1 159 ? -2.739 -13.478 -18.784 1.00 58.66 159 ASP A C 1
ATOM 1224 O O . ASP A 1 159 ? -3.924 -13.763 -18.617 1.00 58.66 159 ASP A O 1
ATOM 1228 N N . GLN A 1 160 ? -1.755 -14.143 -18.169 1.00 57.59 160 GLN A N 1
ATOM 1229 C CA . GLN A 1 160 ? -1.949 -15.217 -17.189 1.00 57.59 160 GLN A CA 1
ATOM 1230 C C . GLN A 1 160 ? -2.046 -14.734 -15.729 1.00 57.59 160 GLN A C 1
ATOM 1232 O O . GLN A 1 160 ? -2.284 -15.548 -14.838 1.00 57.59 160 GLN A O 1
ATOM 1237 N N . GLY A 1 161 ? -1.917 -13.427 -15.468 1.00 59.16 161 GLY A N 1
ATOM 1238 C CA . GLY A 1 161 ? -2.008 -12.847 -14.124 1.00 59.16 161 GLY A CA 1
ATOM 1239 C C . GLY A 1 161 ? -0.697 -12.851 -13.330 1.00 59.16 161 GLY A C 1
ATOM 1240 O O . GLY A 1 161 ? -0.726 -12.571 -12.132 1.00 59.16 161 GLY A O 1
ATOM 1241 N N . ASP A 1 162 ? 0.438 -13.130 -13.975 1.00 62.91 162 ASP A N 1
ATOM 1242 C CA . ASP A 1 162 ? 1.766 -13.043 -13.362 1.00 62.91 162 ASP A CA 1
ATOM 1243 C C . ASP A 1 162 ? 2.278 -11.604 -13.347 1.00 62.91 162 ASP A C 1
ATOM 1245 O O . ASP A 1 162 ? 2.073 -10.851 -14.290 1.00 62.91 162 ASP A O 1
ATOM 1249 N N . TRP A 1 163 ? 2.978 -11.221 -12.289 1.00 60.59 163 TRP A N 1
ATOM 1250 C CA . TRP A 1 163 ? 3.404 -9.854 -12.016 1.00 60.59 163 TRP A CA 1
ATOM 1251 C C . TRP A 1 163 ? 4.871 -9.675 -12.357 1.00 60.59 163 TRP A C 1
ATOM 1253 O O . TRP A 1 163 ? 5.722 -10.384 -11.830 1.00 60.59 163 TRP A O 1
ATOM 1263 N N . PHE A 1 164 ? 5.194 -8.704 -13.202 1.00 60.97 164 PHE A N 1
ATOM 1264 C CA . PHE A 1 164 ? 6.585 -8.430 -13.543 1.00 60.97 164 PHE A CA 1
ATOM 1265 C C . PHE A 1 164 ? 7.195 -7.430 -12.556 1.00 60.97 164 PHE A C 1
ATOM 1267 O O . PHE A 1 164 ? 6.730 -6.295 -12.414 1.00 60.97 164 PHE A O 1
ATOM 1274 N N . PHE A 1 165 ? 8.267 -7.860 -11.897 1.00 66.50 165 PHE A N 1
ATOM 1275 C CA . PHE A 1 165 ? 9.151 -7.035 -11.085 1.00 66.50 165 PHE A CA 1
ATOM 1276 C C . PHE A 1 165 ? 10.519 -6.934 -11.762 1.00 66.50 165 PHE A C 1
ATOM 1278 O O . PHE A 1 165 ? 10.935 -7.822 -12.504 1.00 66.50 165 PHE A O 1
ATOM 1285 N N . LYS A 1 166 ? 11.282 -5.880 -11.456 1.00 57.56 166 LYS A N 1
ATOM 1286 C CA . LYS A 1 166 ? 12.628 -5.701 -12.033 1.00 57.56 166 LYS A CA 1
ATOM 1287 C C . LYS A 1 166 ? 13.577 -6.873 -11.780 1.00 57.56 166 LYS A C 1
ATOM 1289 O O . LYS A 1 166 ? 14.542 -7.039 -12.519 1.00 57.56 166 LYS A O 1
ATOM 1294 N N . THR A 1 167 ? 13.334 -7.646 -10.725 1.00 58.47 167 THR A N 1
ATOM 1295 C CA . THR A 1 167 ? 14.171 -8.780 -10.319 1.00 58.47 167 THR A CA 1
ATOM 1296 C C . THR A 1 167 ? 13.541 -10.142 -10.616 1.00 58.47 167 THR A C 1
ATOM 1298 O O . THR A 1 167 ? 14.178 -11.147 -10.322 1.00 58.47 167 THR A O 1
ATOM 1301 N N . GLY A 1 168 ? 12.328 -10.213 -11.180 1.00 58.75 168 GLY A N 1
ATOM 1302 C CA . GLY A 1 168 ? 11.648 -11.496 -11.366 1.00 58.75 168 GLY A CA 1
ATOM 1303 C C . GLY A 1 168 ? 10.176 -11.405 -11.762 1.00 58.75 168 GLY A C 1
ATOM 1304 O O . GLY A 1 168 ? 9.633 -10.331 -12.003 1.00 58.75 168 GLY A O 1
ATOM 1305 N N . VAL A 1 169 ? 9.529 -12.566 -11.830 1.00 62.44 169 VAL A N 1
ATOM 1306 C CA . VAL A 1 169 ? 8.096 -12.702 -12.108 1.00 62.44 169 VAL A CA 1
ATOM 1307 C C . VAL A 1 169 ? 7.426 -13.275 -10.869 1.00 62.44 169 VAL A C 1
ATOM 1309 O O . VAL A 1 169 ? 7.787 -14.354 -10.410 1.00 62.44 169 VAL A O 1
ATOM 1312 N N . PHE A 1 170 ? 6.438 -12.573 -10.336 1.00 55.34 170 PHE A N 1
ATOM 1313 C CA . PHE A 1 170 ? 5.654 -13.022 -9.201 1.00 55.34 170 PHE A CA 1
ATOM 1314 C C . PHE A 1 170 ? 4.355 -13.647 -9.684 1.00 55.34 170 PHE A C 1
ATOM 1316 O O . PHE A 1 170 ? 3.463 -12.980 -10.202 1.00 55.34 170 PHE A O 1
ATOM 1323 N N . SER A 1 171 ? 4.271 -14.959 -9.520 1.00 61.91 171 SER A N 1
ATOM 1324 C CA . SER A 1 171 ? 3.112 -15.753 -9.917 1.00 61.91 171 SER A CA 1
ATOM 1325 C C . SER A 1 171 ? 2.212 -16.048 -8.719 1.00 61.91 171 SER A C 1
ATOM 1327 O O . SER A 1 171 ? 2.614 -15.916 -7.559 1.00 61.91 171 SER A O 1
ATOM 1329 N N . HIS A 1 172 ? 1.008 -16.558 -8.984 1.00 58.38 172 HIS A N 1
ATOM 1330 C CA . HIS A 1 172 ? 0.128 -17.091 -7.936 1.00 58.38 172 HIS A CA 1
ATOM 1331 C C . HIS A 1 172 ? 0.817 -18.172 -7.072 1.00 58.38 172 HIS A C 1
ATOM 1333 O O . HIS A 1 172 ? 0.546 -18.287 -5.877 1.00 58.38 172 HIS A O 1
ATOM 1339 N N . GLN A 1 173 ? 1.755 -18.941 -7.640 1.00 57.81 173 GLN A N 1
ATOM 1340 C CA . GLN A 1 173 ? 2.521 -19.934 -6.879 1.00 57.81 173 GLN A CA 1
ATOM 1341 C C . GLN A 1 173 ? 3.467 -19.267 -5.871 1.00 57.81 173 GLN A C 1
ATOM 1343 O O . GLN A 1 173 ? 3.561 -19.718 -4.729 1.00 57.81 173 GLN A O 1
ATOM 1348 N N . THR A 1 174 ? 4.116 -18.164 -6.255 1.00 58.81 174 THR A N 1
ATOM 1349 C CA . THR A 1 174 ? 4.959 -17.362 -5.355 1.00 58.81 174 THR A CA 1
ATOM 1350 C C . THR A 1 174 ? 4.135 -16.785 -4.205 1.00 58.81 174 THR A C 1
ATOM 1352 O O . THR A 1 174 ? 4.553 -16.879 -3.053 1.00 58.81 174 THR A O 1
ATOM 1355 N N . PHE A 1 175 ? 2.925 -16.293 -4.496 1.00 58.12 175 PHE A N 1
ATOM 1356 C CA . PHE A 1 175 ? 1.986 -15.846 -3.466 1.00 58.12 175 PHE A CA 1
ATOM 1357 C C . PHE A 1 175 ? 1.661 -16.967 -2.472 1.00 58.12 175 PHE A C 1
ATOM 1359 O O . PHE A 1 175 ? 1.817 -16.780 -1.270 1.00 58.12 175 PHE A O 1
ATOM 1366 N N . SER A 1 176 ? 1.295 -18.160 -2.958 1.00 60.22 176 SER A N 1
ATOM 1367 C CA . SER A 1 176 ? 0.958 -19.289 -2.077 1.00 60.22 176 SER A CA 1
ATOM 1368 C C . SER A 1 176 ? 2.118 -19.733 -1.177 1.00 60.22 176 SER A C 1
ATOM 1370 O O . SER A 1 176 ? 1.884 -20.129 -0.041 1.00 60.22 176 SER A O 1
ATOM 1372 N N . ARG A 1 177 ? 3.373 -19.605 -1.633 1.00 59.09 177 ARG A N 1
ATOM 1373 C CA . ARG A 1 177 ? 4.560 -19.932 -0.822 1.00 59.09 177 ARG A CA 1
ATOM 1374 C C . ARG A 1 177 ? 4.823 -18.933 0.303 1.00 59.09 177 ARG A C 1
ATOM 1376 O O . ARG A 1 177 ? 5.445 -19.317 1.280 1.00 59.09 177 ARG A O 1
ATOM 1383 N N . GLY A 1 178 ? 4.372 -17.685 0.175 1.00 52.94 178 GLY A N 1
ATOM 1384 C CA . GLY A 1 178 ? 4.503 -16.668 1.227 1.00 52.94 178 GLY A CA 1
ATOM 1385 C C . GLY A 1 178 ? 3.458 -16.776 2.343 1.00 52.94 178 GLY A C 1
ATOM 1386 O O . GLY A 1 178 ? 3.525 -16.017 3.305 1.00 52.94 178 GLY A O 1
ATOM 1387 N N . VAL A 1 179 ? 2.487 -17.685 2.203 1.00 55.78 179 VAL A N 1
ATOM 1388 C CA . VAL A 1 179 ? 1.338 -17.861 3.112 1.00 55.78 179 VAL A CA 1
ATOM 1389 C C . VAL A 1 179 ? 1.401 -19.202 3.872 1.00 55.78 179 VAL A C 1
ATOM 1391 O O . VAL A 1 179 ? 0.575 -19.440 4.750 1.00 55.78 179 VAL A O 1
ATOM 1394 N N . CYS A 1 180 ? 2.361 -20.081 3.551 1.00 40.91 180 CYS A N 1
ATOM 1395 C CA . CYS A 1 180 ? 2.536 -21.399 4.180 1.00 40.91 180 CYS A CA 1
ATOM 1396 C C . CYS A 1 180 ? 3.632 -21.417 5.247 1.00 40.91 180 CYS A C 1
ATOM 1398 O O . CYS A 1 180 ? 4.722 -20.866 4.975 1.00 40.91 180 CYS A O 1
#

Mean predicted aligned error: 15.72 Å

Radius of gyration: 28.45 Å; Cα contacts (8 Å, |Δi|>4): 230; chains: 1; bounding box: 82×39×81 Å

Foldseek 3Di:
DDDDDDDDDDDDDDDDDDDDDDDDDDDDDDDDPDDDDPDPPPPPPLLQALEEEEEEEADDDDPVLVVQLVVLVVCLLVPQDDDCVQPVVVVVVVCQVVPWDWDDDPVQPPWIWTWDGDSHYTYIYIHLDDLVVVLVVLLVQLPDPHNGYGYGYGADADPQGWHDGPHDIHDPVSVVVSND

Organism: Cyprinus carpio (NCBI:txid79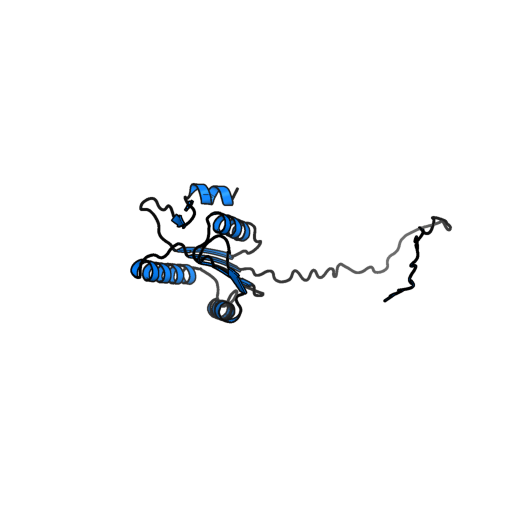62)

Solvent-accessible surface area (backbone atoms only — not comparable to full-atom values): 11233 Å² total; per-residue (Å²): 137,88,83,88,82,86,87,86,84,92,81,80,90,75,87,82,80,81,88,77,89,84,83,88,84,81,89,78,91,79,89,86,91,76,86,78,81,82,77,77,74,70,69,76,70,64,66,67,27,48,28,36,36,41,36,40,33,38,51,70,91,46,71,68,50,48,54,51,32,50,54,46,49,55,49,47,63,70,66,54,92,67,58,60,92,80,48,53,58,68,61,52,51,52,48,36,77,76,61,44,45,78,48,71,52,90,87,44,89,76,19,34,41,35,39,30,75,54,71,47,44,33,41,38,39,32,32,39,42,45,64,70,54,52,42,52,51,49,32,49,62,70,71,43,86,40,80,44,76,46,80,38,81,30,57,45,58,49,100,86,66,32,32,47,33,94,77,48,74,49,37,72,66,57,55,55,60,44,75,108

pLDDT: mean 73.31, std 22.06, range [31.09, 97.0]

Secondary structure (DSSP, 8-state):
----------------PPPPP----------------------------SEEEEEEE----SHHHHHHHHHHHHHHHHT----TTT--HHHHHHHHHHH-EEEE-SSSTT-EEEEEE-SSEEEEEEES--HHHHHHHHHHHHHS--SEEEEEEES-B-TTSPEEETTEEE-HHHHHHT--

Sequence (180 aa):
MEITAGPASARGVVSMEIPSRGALAAVEEDEDPGQTSTEERLQSTSRQGNFYMLIVIGEIATENQLHTARQHIERGIRSWDINVSECDLDQQLQLFITRHSAQFSAEVRGQRTLHHKSDVLETVVLVNPSEDTVISEIHCLVSDPAVHKLLVLSGQSSDQGDWFFKTGVFSHQTFSRGVC

InterPro domains:
  IPR026074 Microtubule associated protein 1 [PTHR13843] (37-177)
  IPR056617 Microtubule-associated protein 1B/S, N-terminal domain [PF23415] (53-176)